Protein AF-A0A4S4KV52-F1 (afdb_monomer)

Foldseek 3Di:
DPDDDPVVVVVVVLVVQCVVPPQDPLVPFDQVLLVPDDLDADADADDPPLVVLLVLLLVQQVPFPPHQPPSVVLSCLSVVPLSVQCCQQPPPVPPPDQTDHDADDPVNLVVLLVSLLSCLVGGQLLSCLSSLLSLSNNLSDQVSLVSLLVCFPHPSNSLCSLLVNLLVLLPDPPDPVSNVSSLLSNLNSLSSNLSHLSNLCQCCAPVHVNVSLLSSLLSQLPDPDPSSVLSSLSNLLNNLSSQLVLLVVVSVVSGDDNPDHPQDLVSLLSSLVSLLVSLLPAAEDPSSVLSSLSSNLSSQRNPPCNVPRNVVSCVVSVSLVSLVCQCPASSHHRRGDPDPSSNSSSNSCSPGRD

Solvent-accessible surface area (backbone atoms only — not comparable to full-atom values): 19463 Å² total; per-residue (Å²): 132,87,73,82,59,63,69,58,51,51,50,50,53,50,47,53,45,40,76,76,51,58,80,57,79,60,78,79,54,90,50,70,60,61,72,69,53,79,59,73,59,56,68,61,72,82,80,71,64,62,70,58,40,48,56,51,41,49,52,50,55,74,69,35,83,75,73,53,84,64,49,69,60,50,53,47,44,42,65,71,46,52,49,52,46,45,54,54,23,57,42,91,86,53,84,82,56,78,78,39,74,72,77,87,49,72,70,56,53,53,55,51,47,52,48,48,53,55,48,62,74,69,49,59,55,59,64,43,27,50,64,41,46,51,50,18,53,46,26,64,34,56,69,51,22,48,52,52,43,76,33,55,92,48,100,70,21,58,68,58,57,56,48,56,50,45,53,56,57,70,75,40,92,62,64,66,78,55,36,42,60,26,49,36,31,46,34,37,24,59,22,14,36,55,68,17,64,67,26,37,49,47,41,60,31,82,91,47,43,32,69,64,51,47,56,49,38,49,58,29,40,70,38,90,52,64,68,35,22,45,31,25,27,37,30,48,26,32,54,20,25,52,53,32,50,54,45,50,54,53,62,70,60,75,70,70,72,94,74,81,67,78,79,50,57,68,57,52,52,54,52,45,51,41,40,48,54,32,45,65,70,49,35,83,50,69,69,42,46,49,30,32,56,49,21,48,48,31,53,54,53,73,37,92,45,29,87,81,52,43,53,66,46,37,60,75,66,38,46,33,58,51,46,55,43,28,59,34,67,60,25,28,38,77,68,11,56,77,54,67,68,56,48,52,33,43,52,49,42,30,72,74,74,79

pLDDT: mean 90.68, std 11.75, range [36.59, 98.81]

Mean predicted aligned error: 6.13 Å

Sequence (354 aa):
MKGTNAAEFESQVSFLLWETYPPHPHTLISTPALDSVTTDPILFTQVPALDVVLSKLTSFIDNASPPIPSSPLIKQTLSGMVIPYFKARFPATSNNKAPKGPSATPQLLTKWTEITRTLTNALPAAQLFPLVDLWRLALLDEVVGSWCASSSGGTSDLIRIILTKALSSLSSPSDPSTTRNYILTTLRMLSNVFVTALLARDLLSGVGKRNSVTALLVASLLHQDAAVRTAAASLAFNVSAFVQKGRLEQVRNKYGPFAGAEEDGEWEVEFLSAVLEALQNETQSEDIVHRLTVSLAFIVRFSPVYDTHLSALLEVLQVKETLKAKLAKGGCGADGIKSPSLRKLIEQVADKLC

InterPro domains:
  IPR011989 Armadillo-like helical [G3DSA:1.25.10.10] (38-348)
  IPR013535 PUL domain [PF08324] (39-329)
  IPR013535 PUL domain [PS51396] (35-352)
  IPR016024 Armadillo-type fold [SSF48371] (138-317)

Secondary structure (DSSP, 8-state):
-PPP-HHHHHHHHHHHHHHHSPPPGGGGS--HHHHTS--SPP---PPP-HHHHHHHHHHHHHT-SSPPTTHHHHHHHIIIIIHHHHHHHS-TT-SSPPP-SPPPPHHHHHHHHHHHHHHHHHS-HHHHHHHHHHHHHHTTSHHHHHHHHHTTTSTT-HHHHHHHHHHHHHSS-S-HHHHHHHHHHHHHHHHHHTTSHHHHHHHHSTTTTHHHHHHHHHHHHT-SSHHHHHHHHHHHHHHHHHHHHHHHHHHHT-SS-S-S----HHHHHHHHHHHHHHHHH--S-HHHHHHHHHHHHHHHTT-TTIIIIIHHHHHHTTHHHHHHHHTSTTTSSTTS---HHHHHHHHHHHHHT-

Organism: NCBI:txid98765

Radius of gyration: 22.97 Å; Cα contacts (8 Å, |Δi|>4): 449; chains: 1; bounding box: 54×41×84 Å

Nearest PDB structures (foldseek):
  5ufl-assembly1_A  TM=3.531E-01  e=3.191E-01  Homo sapiens
  8rbx-assembly1_p  TM=3.604E-01  e=4.493E-01  Homo sapiens
  7pks-assembly1_p  TM=3.099E-01  e=4.894E-01  Homo sapiens
  5hiu-assembly1_A  TM=2.107E-01  e=1.478E-01  Thermochaetoides thermophila
  4q66-assembly2_H  TM=1.370E-01  e=1.488E+00  Saccharomyces cerevisiae S288C

Structure (mmCIF, N/CA/C/O backbone):
data_AF-A0A4S4KV52-F1
#
_entry.id   AF-A0A4S4KV52-F1
#
loop_
_atom_site.group_PDB
_atom_site.id
_atom_site.type_symbol
_atom_site.label_atom_id
_atom_site.label_alt_id
_atom_site.label_comp_id
_atom_site.label_asym_id
_atom_site.label_entity_id
_atom_site.label_seq_id
_atom_site.pdbx_PDB_ins_code
_atom_site.Cartn_x
_atom_site.Cartn_y
_atom_site.Cartn_z
_atom_site.occupancy
_atom_site.B_iso_or_equiv
_atom_site.auth_seq_id
_atom_site.auth_comp_id
_atom_site.auth_asym_id
_atom_site.auth_atom_id
_atom_site.pdbx_PDB_model_num
ATOM 1 N N . MET A 1 1 ? 25.429 -17.333 54.981 1.00 45.38 1 MET A N 1
ATOM 2 C CA . MET A 1 1 ? 24.819 -16.276 54.147 1.00 45.38 1 MET A CA 1
ATOM 3 C C . MET A 1 1 ? 23.507 -16.827 53.616 1.00 45.38 1 MET A C 1
ATOM 5 O O . MET A 1 1 ? 23.542 -17.865 52.968 1.00 45.38 1 MET A O 1
ATOM 9 N N . LYS A 1 2 ? 22.359 -16.242 53.980 1.00 56.41 2 LYS A N 1
ATOM 10 C CA . LYS A 1 2 ? 21.073 -16.616 53.369 1.00 56.41 2 LYS A CA 1
ATOM 11 C C . LYS A 1 2 ? 21.088 -16.071 51.940 1.00 56.41 2 LYS A C 1
ATOM 13 O O . LYS A 1 2 ? 21.365 -14.890 51.763 1.00 56.41 2 LYS A O 1
ATOM 18 N N . GLY A 1 3 ? 20.905 -16.947 50.954 1.00 64.25 3 GLY A N 1
ATOM 19 C CA . GLY A 1 3 ? 20.880 -16.563 49.544 1.00 64.25 3 GLY A CA 1
ATOM 20 C C . GLY A 1 3 ? 19.744 -15.583 49.260 1.00 64.25 3 GLY A C 1
ATOM 21 O O . GLY A 1 3 ? 18.708 -15.632 49.924 1.00 64.25 3 GLY A O 1
ATOM 22 N N . THR A 1 4 ? 19.968 -14.687 48.301 1.00 71.19 4 THR A N 1
ATOM 23 C CA . THR A 1 4 ? 18.989 -13.712 47.809 1.00 71.19 4 THR A CA 1
ATOM 24 C C . THR A 1 4 ? 17.650 -14.390 47.521 1.00 71.19 4 THR A C 1
ATOM 26 O O . THR A 1 4 ? 17.603 -15.424 46.853 1.00 71.19 4 THR A O 1
ATOM 29 N N . ASN A 1 5 ? 16.560 -13.815 48.031 1.00 85.62 5 ASN A N 1
ATOM 30 C CA . ASN A 1 5 ? 15.211 -14.299 47.772 1.00 85.62 5 ASN A CA 1
ATOM 31 C C . ASN A 1 5 ? 14.839 -13.997 46.312 1.00 85.62 5 ASN A C 1
ATOM 33 O O . ASN A 1 5 ? 14.494 -12.867 45.972 1.00 85.62 5 ASN A O 1
ATOM 37 N N . ALA A 1 6 ? 14.941 -15.004 45.445 1.00 85.19 6 ALA A N 1
ATOM 38 C CA . ALA A 1 6 ? 14.679 -14.857 44.015 1.00 85.19 6 ALA A CA 1
ATOM 39 C C . ALA A 1 6 ? 13.271 -14.310 43.723 1.00 85.19 6 ALA A C 1
ATOM 41 O O . ALA A 1 6 ? 13.126 -13.475 42.837 1.00 85.19 6 ALA A O 1
ATOM 42 N N . ALA A 1 7 ? 12.263 -14.705 44.510 1.00 85.88 7 ALA A N 1
ATOM 43 C CA . ALA A 1 7 ? 10.890 -14.228 44.343 1.00 85.88 7 ALA A CA 1
ATOM 44 C C . ALA A 1 7 ? 10.739 -12.736 44.691 1.00 85.88 7 ALA A C 1
ATOM 46 O O . ALA A 1 7 ? 9.986 -12.013 44.045 1.00 85.88 7 ALA A O 1
ATOM 47 N N . GLU A 1 8 ? 11.479 -12.254 45.694 1.00 87.00 8 GLU A N 1
ATOM 48 C CA . GLU A 1 8 ? 11.493 -10.834 46.060 1.00 87.00 8 GLU A CA 1
ATOM 49 C C . GLU A 1 8 ? 12.167 -9.989 44.975 1.00 87.00 8 GLU A C 1
ATOM 51 O O . GLU A 1 8 ? 11.637 -8.949 44.587 1.00 87.00 8 GLU A O 1
ATOM 56 N N . PHE A 1 9 ? 13.290 -10.464 44.428 1.00 86.31 9 PHE A N 1
ATOM 57 C CA . PHE A 1 9 ? 13.961 -9.800 43.311 1.00 86.31 9 PHE A CA 1
ATOM 58 C C . PHE A 1 9 ? 13.081 -9.773 42.055 1.00 86.31 9 PHE A C 1
ATOM 60 O O . PHE A 1 9 ? 12.942 -8.726 41.431 1.00 86.31 9 PHE A O 1
ATOM 67 N N . GLU A 1 10 ? 12.426 -10.885 41.714 1.00 85.75 10 GLU A N 1
ATOM 68 C CA . GLU A 1 10 ? 11.487 -10.956 40.588 1.00 85.75 10 GLU A CA 1
ATOM 69 C C . GLU A 1 10 ? 10.309 -9.987 40.766 1.00 85.75 10 GLU A C 1
ATOM 71 O O . GLU A 1 10 ? 9.929 -9.294 39.820 1.00 85.75 10 GLU A O 1
ATOM 76 N N . SER A 1 11 ? 9.780 -9.865 41.987 1.00 86.25 11 SER A N 1
ATOM 77 C CA . SER A 1 11 ? 8.726 -8.899 42.305 1.00 86.25 11 SER A CA 1
ATOM 78 C C . SER A 1 11 ? 9.205 -7.450 42.186 1.00 86.25 11 SER A C 1
ATOM 80 O O . SER A 1 11 ? 8.474 -6.625 41.644 1.00 86.25 11 SER A O 1
ATOM 82 N N . GLN A 1 12 ? 10.407 -7.121 42.669 1.00 87.62 12 GLN A N 1
ATOM 83 C CA . GLN A 1 12 ? 10.968 -5.765 42.580 1.00 87.62 12 GLN A CA 1
ATOM 84 C C . GLN A 1 12 ? 11.291 -5.379 41.134 1.00 87.62 12 GLN A C 1
ATOM 86 O O . GLN A 1 12 ? 10.980 -4.269 40.712 1.00 87.62 12 GLN A O 1
ATOM 91 N N . VAL A 1 13 ? 11.854 -6.307 40.353 1.00 84.19 13 VAL A N 1
ATOM 92 C CA . VAL A 1 13 ? 12.102 -6.124 38.917 1.00 84.19 13 VAL A CA 1
ATOM 93 C C . VAL A 1 13 ? 10.781 -5.943 38.169 1.00 84.19 13 VAL A C 1
ATOM 95 O O . VAL A 1 13 ? 10.665 -5.029 37.358 1.00 84.19 13 VAL A O 1
ATOM 98 N N . SER A 1 14 ? 9.762 -6.749 38.476 1.00 78.50 14 SER A N 1
ATOM 99 C CA . SER A 1 14 ? 8.432 -6.618 37.868 1.00 78.50 14 SER A CA 1
ATOM 100 C C . SER A 1 14 ? 7.752 -5.297 38.226 1.00 78.50 14 SER A C 1
ATOM 102 O O . SER A 1 14 ? 7.142 -4.680 37.359 1.00 78.50 14 SER A O 1
ATOM 104 N N . PHE A 1 15 ? 7.877 -4.843 39.476 1.00 81.88 15 PHE A N 1
ATOM 105 C CA . PHE A 1 15 ? 7.337 -3.561 39.924 1.00 81.88 15 PHE A CA 1
ATOM 106 C C . PHE A 1 15 ? 8.047 -2.382 39.251 1.00 81.88 15 PHE A C 1
ATOM 108 O O . PHE A 1 15 ? 7.382 -1.514 38.698 1.00 81.88 15 PHE A O 1
ATOM 115 N N . LEU A 1 16 ? 9.384 -2.399 39.198 1.00 81.06 16 LEU A N 1
ATOM 116 C CA . LEU A 1 16 ? 10.169 -1.391 38.485 1.00 81.06 16 LEU A CA 1
ATOM 117 C C . LEU A 1 16 ? 9.791 -1.340 36.999 1.00 81.06 16 LEU A C 1
ATOM 119 O O . LEU A 1 16 ? 9.646 -0.260 36.432 1.00 81.06 16 LEU A O 1
ATOM 123 N N . LEU A 1 17 ? 9.606 -2.499 36.364 1.00 70.19 17 LEU A N 1
ATOM 124 C CA . LEU A 1 17 ? 9.182 -2.580 34.967 1.00 70.19 17 LEU A CA 1
ATOM 125 C C . LEU A 1 17 ? 7.756 -2.063 34.778 1.00 70.19 17 LEU A C 1
ATOM 127 O O . LEU A 1 17 ? 7.503 -1.410 33.776 1.00 70.19 17 LEU A O 1
ATOM 131 N N . TRP A 1 18 ? 6.859 -2.283 35.737 1.00 72.31 18 TRP A N 1
ATOM 132 C CA . TRP A 1 18 ? 5.505 -1.732 35.706 1.00 72.31 18 TRP A CA 1
ATOM 133 C C . TRP A 1 18 ? 5.485 -0.208 35.890 1.00 72.31 18 TRP A C 1
ATOM 135 O O . TRP A 1 18 ? 4.766 0.473 35.167 1.00 72.31 18 TRP A O 1
ATOM 145 N N . GLU A 1 19 ? 6.292 0.343 36.803 1.00 75.50 19 GLU A N 1
ATOM 146 C CA . GLU A 1 19 ? 6.412 1.798 36.987 1.00 75.50 19 GLU A CA 1
ATOM 147 C C . GLU A 1 19 ? 7.083 2.479 35.789 1.00 75.50 19 GLU A C 1
ATOM 149 O O . GLU A 1 19 ? 6.695 3.579 35.401 1.00 75.50 19 GLU A O 1
ATOM 154 N N . THR A 1 20 ? 8.081 1.825 35.189 1.00 68.88 20 THR A N 1
ATOM 155 C CA . THR A 1 20 ? 8.835 2.385 34.057 1.00 68.88 20 THR A CA 1
ATOM 156 C C . THR A 1 20 ? 8.097 2.194 32.725 1.00 68.88 20 THR A C 1
ATOM 158 O O . THR A 1 20 ? 8.205 3.037 31.837 1.00 68.88 20 THR A O 1
ATOM 161 N N . TYR A 1 21 ? 7.344 1.099 32.578 1.00 66.50 21 TYR A N 1
ATOM 162 C CA . TYR A 1 21 ? 6.619 0.704 31.366 1.00 66.50 21 TYR A CA 1
ATOM 163 C C . TYR A 1 21 ? 5.228 0.158 31.734 1.00 66.50 21 TYR A C 1
ATOM 165 O O . TYR A 1 21 ? 4.996 -1.057 31.680 1.00 66.50 21 TYR A O 1
ATOM 173 N N . PRO A 1 22 ? 4.285 1.030 32.129 1.00 66.94 22 PRO A N 1
ATOM 174 C CA . PRO A 1 22 ? 2.952 0.589 32.506 1.00 66.94 22 PRO A CA 1
ATOM 175 C C . PRO A 1 22 ? 2.259 -0.127 31.335 1.00 66.94 22 PRO A C 1
ATOM 177 O O . PRO A 1 22 ? 2.465 0.228 30.169 1.00 66.94 22 PRO A O 1
ATOM 180 N N . PRO A 1 23 ? 1.418 -1.141 31.613 1.00 68.81 23 PRO A N 1
ATOM 181 C CA . PRO A 1 23 ? 0.679 -1.839 30.573 1.00 68.81 23 PRO A CA 1
ATOM 182 C C . PRO A 1 23 ? -0.233 -0.856 29.833 1.00 68.81 23 PRO A C 1
ATOM 184 O O . PRO A 1 23 ? -1.033 -0.153 30.448 1.00 68.81 23 PRO A O 1
ATOM 187 N N . HIS A 1 24 ? -0.128 -0.823 28.503 1.00 75.56 24 HIS A N 1
ATOM 188 C CA . HIS A 1 24 ? -0.922 0.076 27.663 1.00 75.56 24 HIS A CA 1
ATOM 189 C C . HIS A 1 24 ? -2.434 -0.118 27.931 1.00 75.56 24 HIS A C 1
ATOM 191 O O . HIS A 1 24 ? -2.864 -1.274 27.987 1.00 75.56 24 HIS A O 1
ATOM 197 N N . PRO A 1 25 ? -3.276 0.939 28.005 1.00 77.06 25 PRO A N 1
ATOM 198 C CA . PRO A 1 25 ? -4.712 0.832 28.324 1.00 77.06 25 PRO A CA 1
ATOM 199 C C . PRO A 1 25 ? -5.469 -0.254 27.537 1.00 77.06 25 PRO A C 1
ATOM 201 O O . PRO A 1 25 ? -6.169 -1.092 28.104 1.00 77.06 25 PRO A O 1
ATOM 204 N N . HIS A 1 26 ? -5.233 -0.322 26.224 1.00 85.94 26 HIS A N 1
ATOM 205 C CA . HIS A 1 26 ? -5.762 -1.355 25.326 1.00 85.94 26 HIS A CA 1
ATOM 206 C C . HIS A 1 26 ? -5.422 -2.821 25.687 1.00 85.94 26 HIS A C 1
ATOM 208 O O . HIS A 1 26 ? -6.045 -3.727 25.138 1.00 85.94 26 HIS A O 1
ATOM 214 N N . THR A 1 27 ? -4.471 -3.103 26.588 1.00 83.88 27 THR A N 1
ATOM 215 C CA . THR A 1 27 ? -4.157 -4.481 27.032 1.00 83.88 27 THR A CA 1
ATOM 216 C C . THR A 1 27 ? -5.255 -5.081 27.909 1.00 83.88 27 THR A C 1
ATOM 218 O O . THR A 1 27 ? -5.400 -6.301 27.959 1.00 83.88 27 THR A O 1
ATOM 221 N N . LEU A 1 28 ? -6.067 -4.235 28.546 1.00 84.44 28 LEU A N 1
ATOM 222 C CA . LEU A 1 28 ? -7.197 -4.639 29.385 1.00 84.44 28 LEU A CA 1
ATOM 223 C C . LEU A 1 28 ? -8.492 -4.829 28.578 1.00 84.44 28 LEU A C 1
ATOM 225 O O . LEU A 1 28 ? -9.500 -5.294 29.111 1.00 84.44 28 LEU A O 1
ATOM 229 N N . ILE A 1 29 ? -8.479 -4.486 27.287 1.00 89.50 29 ILE A N 1
ATOM 230 C CA . ILE A 1 29 ? -9.665 -4.481 26.433 1.00 89.50 29 ILE A CA 1
ATOM 231 C C . ILE A 1 29 ? -9.692 -5.736 25.558 1.00 89.50 29 ILE A C 1
ATOM 233 O O . ILE A 1 29 ? -8.893 -5.918 24.640 1.00 89.50 29 ILE A O 1
ATOM 237 N N . SER A 1 30 ? -10.679 -6.599 25.800 1.00 91.38 30 SER A N 1
ATOM 238 C CA . SER A 1 30 ? -10.908 -7.784 24.968 1.00 91.38 30 SER A CA 1
ATOM 239 C C . SER A 1 30 ? -11.465 -7.393 23.594 1.00 91.38 30 SER A C 1
ATOM 241 O O . SER A 1 30 ? -12.582 -6.867 23.502 1.00 91.38 30 SER A O 1
ATOM 243 N N . THR A 1 31 ? -10.722 -7.695 22.525 1.00 93.94 31 THR A N 1
ATOM 244 C CA . THR A 1 31 ? -11.094 -7.380 21.134 1.00 93.94 31 THR A CA 1
ATOM 245 C C . THR A 1 31 ? -11.067 -8.615 20.211 1.00 93.94 31 THR A C 1
ATOM 247 O O . THR A 1 31 ? -10.408 -8.607 19.178 1.00 93.94 31 THR A O 1
ATOM 250 N N . PRO A 1 32 ? -11.845 -9.683 20.499 1.00 95.38 32 PRO A N 1
ATOM 251 C CA . PRO A 1 32 ? -11.753 -10.957 19.775 1.00 95.38 32 PRO A CA 1
ATOM 252 C C . PRO A 1 32 ? -12.103 -10.898 18.281 1.00 95.38 32 PRO A C 1
ATOM 254 O O . PRO A 1 32 ? -11.671 -11.765 17.529 1.00 95.38 32 PRO A O 1
ATOM 257 N N . ALA A 1 33 ? -12.914 -9.930 17.838 1.00 96.00 33 ALA A N 1
ATOM 258 C CA . ALA A 1 33 ? -13.212 -9.787 16.414 1.00 96.00 33 ALA A CA 1
ATOM 259 C C . ALA A 1 33 ? -11.993 -9.200 15.693 1.00 96.00 33 ALA A C 1
ATOM 261 O O . ALA A 1 33 ? -11.594 -9.726 14.660 1.00 96.00 33 ALA A O 1
ATOM 262 N N . LEU A 1 34 ? -11.353 -8.190 16.288 1.00 96.06 34 LEU A N 1
ATOM 263 C CA . LEU A 1 34 ? -10.109 -7.617 15.787 1.00 96.06 34 LEU A CA 1
ATOM 264 C C . LEU A 1 34 ? -8.926 -8.591 15.900 1.00 96.06 34 LEU A C 1
ATOM 266 O O . LEU A 1 34 ? -8.139 -8.688 14.969 1.00 96.06 34 LEU A O 1
ATOM 270 N N . ASP A 1 35 ? -8.823 -9.352 16.993 1.00 93.75 35 ASP A N 1
ATOM 271 C CA . ASP A 1 35 ? -7.775 -10.366 17.201 1.00 93.75 35 ASP A CA 1
ATOM 272 C C . ASP A 1 35 ? -7.830 -11.497 16.160 1.00 93.75 35 ASP A C 1
ATOM 274 O O . ASP A 1 35 ? -6.826 -12.164 15.918 1.00 93.75 35 ASP A O 1
ATOM 278 N N . SER A 1 36 ? -8.996 -11.720 15.541 1.00 94.31 36 SER A N 1
ATOM 279 C CA . SER A 1 36 ? -9.162 -12.694 14.455 1.00 94.31 36 SER A CA 1
ATOM 280 C C . SER A 1 36 ? -8.726 -12.169 13.083 1.00 94.31 36 SER A C 1
ATOM 282 O O . SER A 1 36 ? -8.620 -12.948 12.135 1.00 94.31 36 SER A O 1
ATOM 284 N N . VAL A 1 37 ? -8.476 -10.861 12.960 1.00 96.25 37 VAL A N 1
ATOM 285 C CA . VAL A 1 37 ? -8.027 -10.242 11.712 1.00 96.25 37 VAL A CA 1
ATOM 286 C C . VAL A 1 37 ? -6.533 -10.497 11.530 1.00 96.25 37 VAL A C 1
ATOM 288 O O . VAL A 1 37 ? -5.731 -10.249 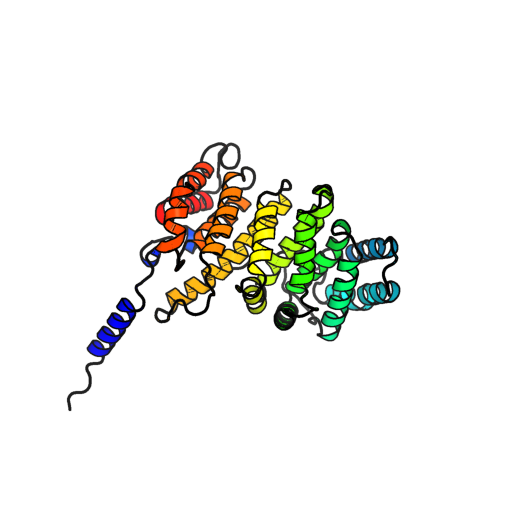12.428 1.00 96.25 37 VAL A O 1
ATOM 291 N N . THR A 1 38 ? -6.149 -10.982 10.348 1.00 95.44 38 THR A N 1
ATOM 292 C CA . THR A 1 38 ? -4.736 -11.195 10.013 1.00 95.44 38 THR A CA 1
ATOM 293 C C . THR A 1 38 ? -3.979 -9.869 9.888 1.00 95.44 38 THR A C 1
ATOM 295 O O . THR A 1 38 ? -4.527 -8.864 9.442 1.00 95.44 38 THR A O 1
ATOM 298 N N . THR A 1 39 ? -2.695 -9.882 10.245 1.00 96.19 39 THR A N 1
ATOM 299 C CA . THR A 1 39 ? -1.745 -8.796 9.962 1.00 96.19 39 THR A CA 1
ATOM 300 C C . THR A 1 39 ? -0.933 -9.046 8.685 1.00 96.19 39 THR A C 1
ATOM 302 O O . THR A 1 39 ? 0.023 -8.321 8.414 1.00 96.19 39 THR A O 1
ATOM 305 N N . ASP A 1 40 ? -1.247 -10.099 7.927 1.00 96.62 40 ASP A N 1
ATOM 306 C CA . ASP A 1 40 ? -0.575 -10.397 6.663 1.00 96.62 40 ASP A CA 1
ATOM 307 C C . ASP A 1 40 ? -0.961 -9.367 5.595 1.00 96.62 40 ASP A C 1
ATOM 309 O O . ASP A 1 40 ? -2.140 -9.025 5.468 1.00 96.62 40 ASP A O 1
ATOM 313 N N . PRO A 1 41 ? -0.004 -8.879 4.791 1.00 97.31 41 PRO A N 1
ATOM 314 C CA . PRO A 1 41 ? -0.285 -7.853 3.802 1.00 97.31 41 PRO A CA 1
ATOM 315 C C . PRO A 1 41 ? -1.183 -8.375 2.674 1.00 97.31 41 PRO A C 1
ATOM 317 O O . PRO A 1 41 ? -1.036 -9.493 2.179 1.00 97.31 41 PRO A O 1
ATOM 320 N N . ILE A 1 42 ? -2.073 -7.512 2.194 1.00 98.00 42 ILE A N 1
ATOM 321 C CA . ILE A 1 42 ? -2.840 -7.707 0.968 1.00 98.00 42 ILE A CA 1
ATOM 322 C C . ILE A 1 42 ? -1.913 -7.463 -0.225 1.00 98.00 42 ILE A C 1
ATOM 324 O O . ILE A 1 42 ? -1.425 -6.349 -0.431 1.00 98.00 42 ILE A O 1
ATOM 328 N N . LEU A 1 43 ? -1.696 -8.504 -1.028 1.00 97.38 43 LEU A N 1
ATOM 329 C CA . LEU A 1 43 ? -0.785 -8.484 -2.173 1.00 97.38 43 LEU A CA 1
ATOM 330 C C . LEU A 1 43 ? -1.539 -8.527 -3.503 1.00 97.38 43 LEU A C 1
ATOM 332 O O . LEU A 1 43 ? -2.568 -9.186 -3.651 1.00 97.38 43 LEU A O 1
ATOM 336 N N . PHE A 1 44 ? -0.970 -7.879 -4.514 1.00 96.56 44 PHE A N 1
ATOM 337 C CA . PHE A 1 44 ? -1.450 -7.901 -5.889 1.00 96.56 44 PHE A CA 1
ATOM 338 C C . PHE A 1 44 ? -0.543 -8.798 -6.727 1.00 96.56 44 PHE A C 1
ATOM 340 O O . PHE A 1 44 ? 0.480 -8.351 -7.249 1.00 96.56 44 PHE A O 1
ATOM 347 N N . THR A 1 45 ? -0.934 -10.063 -6.869 1.00 94.62 45 THR A N 1
ATOM 348 C CA . THR A 1 45 ? -0.110 -11.148 -7.433 1.00 94.62 45 THR A CA 1
ATOM 349 C C . THR A 1 45 ? -0.383 -11.470 -8.901 1.00 94.62 45 THR A C 1
ATOM 351 O O . THR A 1 45 ? 0.386 -12.205 -9.514 1.00 94.62 45 THR A O 1
ATOM 354 N N . GLN A 1 46 ? -1.453 -10.920 -9.486 1.00 92.62 46 GLN A N 1
ATOM 355 C CA . GLN A 1 46 ? -1.854 -11.222 -10.863 1.00 92.62 46 GLN A CA 1
ATOM 356 C C . GLN A 1 46 ? -0.712 -10.949 -11.850 1.00 92.62 46 GLN A C 1
ATOM 358 O O . GLN A 1 46 ? -0.179 -9.840 -11.882 1.00 92.62 46 GLN A O 1
ATOM 363 N N . VAL A 1 47 ? -0.368 -11.929 -12.684 1.00 93.06 47 VAL A N 1
ATOM 364 C CA . VAL A 1 47 ? 0.619 -11.760 -13.760 1.00 93.06 47 VAL A CA 1
ATOM 365 C C . VAL A 1 47 ? -0.102 -11.193 -14.991 1.00 93.06 47 VAL A C 1
ATOM 367 O O . VAL A 1 47 ? -1.092 -11.792 -15.426 1.00 93.06 47 VAL A O 1
ATOM 370 N N . PRO A 1 48 ? 0.319 -10.037 -15.541 1.00 93.00 48 PRO A N 1
ATOM 371 C CA . PRO A 1 48 ? -0.273 -9.494 -16.758 1.00 93.00 48 PRO A CA 1
ATOM 372 C C . PRO A 1 48 ? 0.220 -10.269 -17.988 1.00 93.00 48 PRO A C 1
ATOM 374 O O . PRO A 1 48 ? 1.212 -10.997 -17.933 1.00 93.00 48 PRO A O 1
ATOM 377 N N . ALA A 1 49 ? -0.433 -10.080 -19.135 1.00 94.25 49 ALA A N 1
ATOM 378 C CA . ALA A 1 49 ? 0.077 -10.589 -20.405 1.00 94.25 49 ALA A CA 1
ATOM 379 C C . ALA A 1 49 ? 1.380 -9.850 -20.771 1.00 94.25 49 ALA A C 1
ATOM 381 O O . ALA A 1 49 ? 1.345 -8.763 -21.346 1.00 94.25 49 ALA A O 1
ATOM 382 N N . LEU A 1 50 ? 2.529 -10.425 -20.401 1.00 95.44 50 LEU A N 1
ATOM 383 C CA . LEU A 1 50 ? 3.844 -9.769 -20.460 1.00 95.44 50 LEU A CA 1
ATOM 384 C C . LEU A 1 50 ? 4.205 -9.266 -21.865 1.00 95.44 50 LEU A C 1
ATOM 386 O O . LEU A 1 50 ? 4.767 -8.182 -22.001 1.00 95.44 50 LEU A O 1
ATOM 390 N N . ASP A 1 51 ? 3.831 -10.006 -22.910 1.00 96.06 51 ASP A N 1
ATOM 391 C CA . ASP A 1 51 ? 4.059 -9.589 -24.298 1.00 96.06 51 ASP A CA 1
ATOM 392 C C . ASP A 1 51 ? 3.194 -8.376 -24.690 1.00 96.06 51 ASP A C 1
ATOM 394 O O . ASP A 1 51 ? 3.659 -7.478 -25.390 1.00 96.06 51 ASP A O 1
ATOM 398 N N . VAL A 1 52 ? 1.966 -8.284 -24.165 1.00 96.62 52 VAL A N 1
ATOM 399 C CA . VAL A 1 52 ? 1.081 -7.120 -24.356 1.00 96.62 52 VAL A CA 1
ATOM 400 C C . VAL A 1 52 ? 1.613 -5.909 -23.591 1.00 96.62 52 VAL A C 1
ATOM 402 O O . VAL A 1 52 ? 1.611 -4.797 -24.119 1.00 96.62 52 VAL A O 1
ATOM 405 N N . VAL A 1 53 ? 2.109 -6.115 -22.367 1.00 96.75 53 VAL A N 1
ATOM 406 C CA . VAL A 1 53 ? 2.761 -5.069 -21.562 1.00 96.75 53 VAL A CA 1
ATOM 407 C C . VAL A 1 53 ? 3.968 -4.501 -22.305 1.00 96.75 53 VAL A C 1
ATOM 409 O O . VAL A 1 53 ? 4.069 -3.281 -22.450 1.00 96.75 53 VAL A O 1
ATOM 412 N N . LEU A 1 54 ? 4.839 -5.371 -22.831 1.00 97.88 54 LEU A N 1
ATOM 413 C CA . LEU A 1 54 ? 5.999 -4.969 -23.624 1.00 97.88 54 LEU A CA 1
ATOM 414 C C . LEU A 1 54 ? 5.574 -4.194 -24.873 1.00 97.88 54 LEU A C 1
ATOM 416 O O . LEU A 1 54 ? 6.039 -3.075 -25.072 1.00 97.88 54 LEU A O 1
ATOM 420 N N . SER A 1 55 ? 4.665 -4.751 -25.680 1.00 98.00 55 SER A N 1
ATOM 421 C CA . SER A 1 55 ? 4.189 -4.108 -26.910 1.00 98.00 55 SER A CA 1
ATOM 422 C C . SER A 1 55 ? 3.616 -2.718 -26.637 1.00 98.00 55 SER A C 1
ATOM 424 O O . SER A 1 55 ? 3.899 -1.776 -27.378 1.00 98.00 55 SER A O 1
ATOM 426 N N . LYS A 1 56 ? 2.840 -2.568 -25.559 1.00 97.31 56 LYS A N 1
ATOM 427 C CA . LYS A 1 56 ? 2.239 -1.290 -25.179 1.00 97.31 56 LYS A CA 1
ATOM 428 C C . LYS A 1 56 ? 3.290 -0.285 -24.714 1.00 97.31 56 LYS A C 1
ATOM 430 O O . LYS A 1 56 ? 3.279 0.850 -25.185 1.00 97.31 56 LYS A O 1
ATOM 435 N N . LEU A 1 57 ? 4.224 -0.694 -23.855 1.00 97.19 57 LEU A N 1
ATOM 436 C CA . LEU A 1 57 ? 5.309 0.177 -23.398 1.00 97.19 57 LEU A CA 1
ATOM 437 C C . LEU A 1 57 ? 6.205 0.621 -24.563 1.00 97.19 57 LEU A C 1
ATOM 439 O O . LEU A 1 57 ? 6.532 1.799 -24.668 1.00 97.19 57 LEU A O 1
ATOM 443 N N . THR A 1 58 ? 6.542 -0.294 -25.474 1.00 97.75 58 THR A N 1
ATOM 444 C CA . THR A 1 58 ? 7.279 0.020 -26.702 1.00 97.75 58 THR A CA 1
ATOM 445 C C . THR A 1 58 ? 6.536 1.036 -27.563 1.00 97.75 58 THR A C 1
ATOM 447 O O . THR A 1 58 ? 7.153 2.004 -27.995 1.00 97.75 58 THR A O 1
ATOM 450 N N . SER A 1 59 ? 5.217 0.896 -27.730 1.00 97.88 59 SER A N 1
ATOM 451 C CA . SER A 1 59 ? 4.431 1.877 -28.488 1.00 97.88 59 SER A CA 1
ATOM 452 C C . SER A 1 59 ? 4.478 3.279 -27.870 1.00 97.88 59 SER A C 1
ATOM 454 O O . SER A 1 59 ? 4.531 4.264 -28.598 1.00 97.88 59 SER A O 1
ATOM 456 N N . PHE A 1 60 ? 4.515 3.399 -26.540 1.00 97.19 60 PHE A N 1
ATOM 457 C CA . PHE A 1 60 ? 4.660 4.701 -25.884 1.00 97.19 60 PHE A CA 1
ATOM 458 C C . PHE A 1 60 ? 6.058 5.290 -26.063 1.00 97.19 60 PHE A C 1
ATOM 460 O O . PHE A 1 60 ? 6.184 6.488 -26.288 1.00 97.19 60 PHE A O 1
ATOM 467 N N . ILE A 1 61 ? 7.097 4.453 -26.018 1.00 97.44 61 ILE A N 1
ATOM 468 C CA . ILE A 1 61 ? 8.483 4.871 -26.268 1.00 97.44 61 ILE A CA 1
ATOM 469 C C . ILE A 1 61 ? 8.648 5.385 -27.703 1.00 97.44 61 ILE A C 1
ATOM 471 O O . ILE A 1 61 ? 9.304 6.403 -27.911 1.00 97.44 61 ILE A O 1
ATOM 475 N N . ASP A 1 62 ? 8.052 4.700 -28.679 1.00 97.06 62 ASP A N 1
ATOM 476 C CA . ASP A 1 62 ? 8.172 5.047 -30.099 1.00 97.06 62 ASP A CA 1
ATOM 477 C C . ASP A 1 62 ? 7.408 6.327 -30.460 1.00 97.06 62 ASP A C 1
ATOM 479 O O . ASP A 1 62 ? 7.853 7.087 -31.315 1.00 97.06 62 ASP A O 1
ATOM 483 N N . ASN A 1 63 ? 6.293 6.593 -29.773 1.00 95.88 63 ASN A N 1
ATOM 484 C CA . ASN A 1 63 ? 5.471 7.790 -29.973 1.00 95.88 63 ASN A CA 1
ATOM 485 C C . ASN A 1 63 ? 5.858 8.965 -29.055 1.00 95.88 63 ASN A C 1
ATOM 487 O O . ASN A 1 63 ? 5.147 9.971 -29.008 1.00 95.88 63 ASN A O 1
ATOM 491 N N . ALA A 1 64 ? 6.944 8.848 -28.289 1.00 94.75 64 ALA A N 1
ATOM 492 C CA . ALA A 1 64 ? 7.382 9.901 -27.385 1.00 94.75 64 ALA A CA 1
ATOM 493 C C . ALA A 1 64 ? 7.883 11.130 -28.157 1.00 94.75 64 ALA A C 1
ATOM 495 O O . ALA A 1 64 ? 8.662 11.017 -29.105 1.00 94.75 64 ALA A O 1
ATOM 496 N N . SER A 1 65 ? 7.470 12.315 -27.708 1.00 91.12 65 SER A N 1
ATOM 497 C CA . SER A 1 65 ? 7.921 13.594 -28.251 1.00 91.12 65 SER A CA 1
ATOM 498 C C . SER A 1 65 ? 8.340 14.524 -27.105 1.00 91.12 65 SER A C 1
ATOM 500 O O . SER A 1 65 ? 7.483 14.870 -26.288 1.00 91.12 65 SER A O 1
ATOM 502 N N . PRO A 1 66 ? 9.619 14.947 -27.027 1.00 92.19 66 PRO A N 1
ATOM 503 C CA . PRO A 1 66 ? 10.718 14.609 -27.941 1.00 92.19 66 PRO A CA 1
ATOM 504 C C . PRO A 1 66 ? 11.150 13.126 -27.852 1.00 92.19 66 PRO A C 1
ATOM 506 O O . PRO A 1 66 ? 10.830 12.456 -26.867 1.00 92.19 66 PRO A O 1
ATOM 509 N N . PRO A 1 67 ? 11.891 12.606 -28.854 1.00 94.00 67 PRO A N 1
ATOM 510 C CA . PRO A 1 67 ? 12.376 11.228 -28.843 1.00 94.00 67 PRO A CA 1
ATOM 511 C C . PRO A 1 67 ? 13.212 10.905 -27.602 1.00 94.00 67 PRO A C 1
ATOM 513 O O . PRO A 1 67 ? 14.084 11.678 -27.199 1.00 94.00 67 PRO A O 1
ATOM 516 N N . ILE A 1 68 ? 12.978 9.729 -27.017 1.00 95.94 68 ILE A N 1
ATOM 517 C CA . ILE A 1 68 ? 13.691 9.287 -25.814 1.00 95.94 68 ILE A CA 1
ATOM 518 C C . ILE A 1 68 ? 15.141 8.920 -26.169 1.00 95.94 68 ILE A C 1
ATOM 520 O O . ILE A 1 68 ? 15.356 8.104 -27.074 1.00 95.94 68 ILE A O 1
ATOM 524 N N . PRO A 1 69 ? 16.145 9.439 -25.437 1.00 91.25 69 PRO A N 1
ATOM 525 C CA . PRO A 1 69 ? 17.534 9.033 -25.610 1.00 91.25 69 PRO A CA 1
ATOM 526 C C . PRO A 1 69 ? 17.710 7.520 -25.456 1.00 91.25 69 PRO A C 1
ATOM 528 O O . PRO A 1 69 ? 17.138 6.901 -24.559 1.00 91.25 69 PRO A O 1
ATOM 531 N N . SER A 1 70 ? 18.525 6.918 -26.325 1.00 92.50 70 SER A N 1
ATOM 532 C CA . SER A 1 70 ? 18.843 5.483 -26.276 1.00 92.50 70 SER A CA 1
ATOM 533 C C . SER A 1 70 ? 17.616 4.557 -26.352 1.00 92.50 70 SER A C 1
ATOM 535 O O . SER A 1 70 ? 17.671 3.420 -25.875 1.00 92.50 70 SER A O 1
ATOM 537 N N . SER A 1 71 ? 16.518 4.995 -26.985 1.00 94.44 71 SER A N 1
ATOM 538 C CA . SER A 1 71 ? 15.294 4.193 -27.122 1.00 94.44 71 SER A CA 1
ATOM 539 C C . SER A 1 71 ? 15.511 2.782 -27.702 1.00 94.44 71 SER A C 1
ATOM 541 O O . SER A 1 71 ? 14.876 1.855 -27.188 1.00 94.44 71 SER A O 1
ATOM 543 N N . PRO A 1 72 ? 16.434 2.524 -28.662 1.00 96.06 72 PRO A N 1
ATOM 544 C CA . PRO A 1 72 ? 16.687 1.161 -29.132 1.00 96.06 72 PRO A CA 1
ATOM 545 C C . PRO A 1 72 ? 17.272 0.258 -28.037 1.00 96.06 72 PRO A C 1
ATOM 547 O O . PRO A 1 72 ? 16.819 -0.873 -27.870 1.00 96.06 72 PRO A O 1
ATOM 550 N N . LEU A 1 73 ? 18.217 0.773 -27.242 1.00 96.00 73 LEU A N 1
ATOM 551 C CA . LEU A 1 73 ? 18.845 0.037 -26.140 1.00 96.00 73 LEU A CA 1
ATOM 552 C C . LEU A 1 73 ? 17.850 -0.234 -25.003 1.00 96.00 73 LEU A C 1
ATOM 554 O O . LEU A 1 73 ? 17.847 -1.326 -24.428 1.00 96.00 73 LEU A O 1
ATOM 558 N N . ILE A 1 74 ? 16.974 0.732 -24.707 1.00 97.62 74 ILE A N 1
ATOM 559 C CA . ILE A 1 74 ? 15.889 0.562 -23.731 1.00 97.62 74 ILE A CA 1
ATOM 560 C C . ILE A 1 74 ? 14.983 -0.595 -24.166 1.00 97.62 74 ILE A C 1
ATOM 562 O O . ILE A 1 74 ? 14.766 -1.533 -23.398 1.00 97.62 74 ILE A O 1
ATOM 566 N N . LYS A 1 75 ? 14.503 -0.575 -25.417 1.00 97.62 75 LYS A N 1
ATOM 567 C CA . LYS A 1 75 ? 13.637 -1.631 -25.963 1.00 97.62 75 LYS A CA 1
ATOM 568 C C . LYS A 1 75 ? 14.334 -2.993 -26.009 1.00 97.62 75 LYS A C 1
ATOM 570 O O . LYS A 1 75 ? 13.716 -4.003 -25.666 1.00 97.62 75 LYS A O 1
ATOM 575 N N . GLN A 1 76 ? 15.618 -3.035 -26.368 1.00 96.94 76 GLN A N 1
ATOM 576 C CA . GLN A 1 76 ? 16.421 -4.261 -26.353 1.00 96.94 76 GLN A CA 1
ATOM 577 C C . GLN A 1 76 ? 16.563 -4.829 -24.937 1.00 96.94 76 GLN A C 1
ATOM 579 O O . GLN A 1 76 ? 16.415 -6.029 -24.738 1.00 96.94 76 GLN A O 1
ATOM 584 N N . THR A 1 77 ? 16.802 -3.984 -23.934 1.00 96.88 77 THR A N 1
ATOM 585 C CA . THR A 1 77 ? 16.926 -4.434 -22.539 1.00 96.88 77 THR A CA 1
ATOM 586 C C . THR A 1 77 ? 15.587 -4.932 -21.994 1.00 96.88 77 THR A C 1
ATOM 588 O O . THR A 1 77 ? 15.534 -5.974 -21.339 1.00 96.88 77 THR A O 1
ATOM 591 N N . LEU A 1 78 ? 14.486 -4.236 -22.302 1.00 97.69 78 LEU A N 1
ATOM 592 C CA . LEU A 1 78 ? 13.143 -4.661 -21.903 1.00 97.69 78 LEU A CA 1
ATOM 593 C C . LEU A 1 78 ? 12.792 -6.033 -22.501 1.00 97.69 78 LEU A C 1
ATOM 595 O O . LEU A 1 78 ? 12.412 -6.945 -21.769 1.00 97.69 78 LEU A O 1
ATOM 599 N N . SER A 1 79 ? 12.970 -6.201 -23.812 1.00 97.44 79 SER A N 1
ATOM 600 C CA . SER A 1 79 ? 12.631 -7.443 -24.524 1.00 97.44 79 SER A CA 1
ATOM 601 C C . SER A 1 79 ? 13.614 -8.595 -24.280 1.00 97.44 79 SER A C 1
ATOM 603 O O . SER A 1 79 ? 13.190 -9.743 -24.200 1.00 97.44 79 SER A O 1
ATOM 605 N N . GLY A 1 80 ? 14.910 -8.305 -24.143 1.00 96.62 80 GLY A N 1
ATOM 606 C CA . GLY A 1 80 ? 15.975 -9.307 -24.046 1.00 96.62 80 GLY A CA 1
ATOM 607 C C . GLY A 1 80 ? 16.398 -9.676 -22.624 1.00 96.62 80 GLY A C 1
ATOM 608 O O . GLY A 1 80 ? 17.014 -10.721 -22.439 1.00 96.62 80 GLY A O 1
ATOM 609 N N . MET A 1 81 ? 16.078 -8.855 -21.615 1.00 96.44 81 MET A N 1
ATOM 610 C CA . MET A 1 81 ? 16.453 -9.123 -20.219 1.00 96.44 81 MET A CA 1
ATOM 611 C C . MET A 1 81 ? 15.252 -9.097 -19.268 1.00 96.44 81 MET A C 1
ATOM 613 O O . MET A 1 81 ? 15.020 -10.070 -18.553 1.00 96.44 81 MET A O 1
ATOM 617 N N . VAL A 1 82 ? 14.468 -8.014 -19.269 1.00 97.31 82 VAL A N 1
ATOM 618 C CA . VAL A 1 82 ? 13.396 -7.806 -18.276 1.00 97.31 82 VAL A CA 1
ATOM 619 C C . VAL A 1 82 ? 12.236 -8.785 -18.481 1.00 97.31 82 VAL A C 1
ATOM 621 O O . VAL A 1 82 ? 11.857 -9.497 -17.555 1.00 97.31 82 VAL A O 1
ATOM 624 N N . ILE A 1 83 ? 11.683 -8.873 -19.692 1.00 97.00 83 ILE A N 1
ATOM 625 C CA . ILE A 1 83 ? 10.552 -9.769 -19.980 1.00 97.00 83 ILE A CA 1
ATOM 626 C C . ILE A 1 83 ? 10.924 -11.257 -19.837 1.00 97.00 83 ILE A C 1
ATOM 628 O O . ILE A 1 83 ? 10.145 -11.988 -19.220 1.00 97.00 83 ILE A O 1
ATOM 632 N N . PRO A 1 84 ? 12.092 -11.733 -20.318 1.00 95.88 84 PRO A N 1
ATOM 633 C CA . PRO A 1 84 ? 12.542 -13.098 -20.055 1.00 95.88 84 PRO A CA 1
ATOM 634 C C . PRO A 1 84 ? 12.672 -13.417 -18.562 1.00 95.88 84 PRO A C 1
ATOM 636 O O . PRO A 1 84 ? 12.237 -14.490 -18.145 1.00 95.88 84 PRO A O 1
ATOM 639 N N . TYR A 1 85 ? 13.183 -12.479 -17.750 1.00 95.88 85 TYR A N 1
ATOM 640 C CA . TYR A 1 85 ? 13.193 -12.621 -16.290 1.00 95.88 85 TYR A CA 1
ATOM 641 C C . TYR A 1 85 ? 11.778 -12.853 -15.747 1.00 95.88 85 TYR A C 1
ATOM 643 O O . TYR A 1 85 ? 11.561 -13.828 -15.034 1.00 95.88 85 TYR A O 1
ATOM 651 N N . PHE A 1 86 ? 10.795 -12.034 -16.133 1.00 95.31 86 PHE A N 1
ATOM 652 C CA . PHE A 1 86 ? 9.420 -12.211 -15.659 1.00 95.31 86 PHE A CA 1
ATOM 653 C C . PHE A 1 86 ? 8.789 -13.526 -16.109 1.00 95.31 86 PHE A C 1
ATOM 655 O O . PHE A 1 86 ? 8.133 -14.181 -15.304 1.00 95.31 86 PHE A O 1
ATOM 662 N N . LYS A 1 87 ? 9.010 -13.951 -17.359 1.00 93.81 87 LYS A N 1
ATOM 663 C CA . LYS A 1 87 ? 8.504 -15.239 -17.863 1.00 93.81 87 LYS A CA 1
ATOM 664 C C . LYS A 1 87 ? 9.086 -16.423 -17.084 1.00 93.81 87 LYS A C 1
ATOM 666 O O . LYS A 1 87 ? 8.367 -17.386 -16.827 1.00 93.81 87 LYS A O 1
ATOM 671 N N . ALA A 1 88 ? 10.358 -16.340 -16.690 1.00 93.38 88 ALA A N 1
ATOM 672 C CA . ALA A 1 88 ? 11.008 -17.352 -15.863 1.00 93.38 88 ALA A CA 1
ATOM 673 C C . ALA A 1 88 ? 10.547 -17.295 -14.397 1.00 93.38 88 ALA A C 1
ATOM 675 O O . ALA A 1 88 ? 10.301 -18.342 -13.796 1.00 93.38 88 ALA A O 1
ATOM 676 N N . ARG A 1 89 ? 10.416 -16.084 -13.833 1.00 93.12 89 ARG A N 1
ATOM 677 C CA . ARG A 1 89 ? 10.107 -15.865 -12.414 1.00 93.12 89 ARG A CA 1
ATOM 678 C C . ARG A 1 89 ? 8.627 -16.087 -12.072 1.00 93.12 89 ARG A C 1
ATOM 680 O O . ARG A 1 89 ? 8.291 -16.576 -10.991 1.00 93.12 89 ARG A O 1
ATOM 687 N N . PHE A 1 90 ? 7.747 -15.764 -13.019 1.00 91.12 90 PHE A N 1
ATOM 688 C CA . PHE A 1 90 ? 6.289 -15.770 -12.890 1.00 91.12 90 PHE A CA 1
ATOM 689 C C . PHE A 1 90 ? 5.633 -16.489 -14.088 1.00 91.12 90 PHE A C 1
ATOM 691 O O . PHE A 1 90 ? 5.046 -15.845 -14.961 1.00 91.12 90 PHE A O 1
ATOM 698 N N . PRO A 1 91 ? 5.728 -17.830 -14.172 1.00 82.69 91 PRO A N 1
ATOM 699 C CA . PRO A 1 91 ? 5.189 -18.576 -15.307 1.00 82.69 91 PRO A CA 1
ATOM 700 C C . PRO A 1 91 ? 3.658 -18.478 -15.378 1.00 82.69 91 PRO A C 1
ATOM 702 O O . PRO A 1 91 ? 2.984 -18.476 -14.350 1.00 82.69 91 PRO A O 1
ATOM 705 N N . ALA A 1 92 ? 3.095 -18.473 -16.591 1.00 69.12 92 ALA A N 1
ATOM 706 C CA . ALA A 1 92 ? 1.658 -18.281 -16.840 1.00 69.12 92 ALA A CA 1
ATOM 707 C C . ALA A 1 92 ? 0.742 -19.338 -16.184 1.00 69.12 92 ALA A C 1
ATOM 709 O O . ALA A 1 92 ? -0.433 -19.082 -15.950 1.00 69.12 92 ALA A O 1
ATOM 710 N N . THR A 1 93 ? 1.272 -20.516 -15.840 1.00 61.06 93 THR A N 1
ATOM 711 C CA . THR A 1 93 ? 0.551 -21.560 -15.089 1.00 61.06 93 THR A CA 1
ATOM 712 C C . THR A 1 93 ? 0.485 -21.281 -13.580 1.00 61.06 93 THR A C 1
ATOM 714 O O . THR A 1 93 ? -0.080 -22.070 -12.820 1.00 61.06 93 THR A O 1
ATOM 717 N N . SER A 1 94 ? 1.103 -20.195 -13.111 1.00 56.50 94 SER A N 1
ATOM 718 C CA . SER A 1 94 ? 1.135 -19.773 -11.713 1.00 56.50 94 SER A CA 1
ATOM 719 C C . SER A 1 94 ? -0.081 -18.909 -11.385 1.00 56.50 94 SER A C 1
ATOM 721 O O . SER A 1 94 ? 0.026 -17.701 -11.191 1.00 56.50 94 SER A O 1
ATOM 723 N N . ASN A 1 95 ? -1.258 -19.527 -11.292 1.00 52.19 95 ASN A N 1
ATOM 724 C CA . ASN A 1 95 ? -2.391 -18.883 -10.632 1.00 52.19 95 ASN A CA 1
ATOM 725 C C . ASN A 1 95 ? -2.071 -18.756 -9.132 1.00 52.19 95 ASN A C 1
ATOM 727 O O . ASN A 1 95 ? -2.257 -19.706 -8.372 1.00 52.19 95 ASN A O 1
ATOM 731 N N . ASN A 1 96 ? -1.569 -17.588 -8.719 1.00 53.03 96 ASN A N 1
ATOM 732 C CA . ASN A 1 96 ? -1.373 -17.183 -7.321 1.00 53.03 96 ASN A CA 1
ATOM 733 C C . ASN A 1 96 ? -0.351 -17.991 -6.495 1.00 53.03 96 ASN A C 1
ATOM 735 O O . ASN A 1 96 ? -0.483 -18.065 -5.275 1.00 53.03 96 ASN A O 1
ATOM 739 N N . LYS A 1 97 ? 0.683 -18.586 -7.108 1.00 58.41 97 LYS A N 1
ATOM 740 C CA . LYS A 1 97 ? 1.786 -19.217 -6.353 1.00 58.41 97 LYS A CA 1
ATOM 741 C C . LYS A 1 97 ? 3.018 -18.312 -6.295 1.00 58.41 97 LYS A C 1
ATOM 743 O O . LYS A 1 97 ? 3.246 -17.520 -7.207 1.00 58.41 97 LYS A O 1
ATOM 748 N N . ALA A 1 98 ? 3.787 -18.465 -5.212 1.00 67.69 98 ALA A N 1
ATOM 749 C CA . ALA A 1 98 ? 5.021 -17.735 -4.926 1.00 67.69 98 ALA A CA 1
ATOM 750 C C . ALA A 1 98 ? 5.987 -17.699 -6.132 1.00 67.69 98 ALA A C 1
ATOM 752 O O . ALA A 1 98 ? 5.962 -18.634 -6.943 1.00 67.69 98 ALA A O 1
ATOM 753 N N . PRO A 1 99 ? 6.846 -16.667 -6.243 1.00 79.44 99 PRO A N 1
ATOM 754 C CA . PRO A 1 99 ? 7.834 -16.560 -7.315 1.00 79.44 99 PRO A CA 1
ATOM 755 C C . PRO A 1 99 ? 8.672 -17.846 -7.464 1.00 79.44 99 PRO A C 1
ATOM 757 O O . PRO A 1 99 ? 9.168 -18.392 -6.476 1.00 79.44 99 PRO A O 1
ATOM 760 N N . LYS A 1 100 ? 8.843 -18.345 -8.694 1.00 79.69 100 LYS A N 1
ATOM 761 C CA . LYS A 1 100 ? 9.582 -19.591 -9.005 1.00 79.69 100 LYS A CA 1
ATOM 762 C C . LYS A 1 100 ? 10.772 -19.309 -9.910 1.00 79.69 100 LYS A C 1
ATOM 764 O O . LYS A 1 100 ? 10.811 -18.274 -10.533 1.00 79.69 100 LYS A O 1
ATOM 769 N N . GLY A 1 101 ? 11.754 -20.198 -10.020 1.00 85.62 101 GLY A N 1
ATOM 770 C CA . GLY A 1 101 ? 12.906 -19.943 -10.899 1.00 85.62 101 GLY A CA 1
ATOM 771 C C . GLY A 1 101 ? 13.845 -18.840 -10.377 1.00 85.62 101 GLY A C 1
ATOM 772 O O . GLY A 1 101 ? 13.718 -18.432 -9.219 1.00 85.62 101 GLY A O 1
ATOM 773 N N . PRO A 1 102 ? 14.818 -18.392 -11.189 1.00 90.19 102 PRO A N 1
ATOM 774 C CA . PRO A 1 102 ? 15.878 -17.501 -10.731 1.00 90.19 102 PRO A CA 1
ATOM 775 C C . PRO A 1 102 ? 15.338 -16.111 -10.383 1.00 90.19 102 PRO A C 1
ATOM 777 O O . PRO A 1 102 ? 14.537 -15.534 -11.118 1.00 90.19 102 PRO A O 1
ATOM 780 N N . SER A 1 103 ? 15.800 -15.578 -9.254 1.00 93.88 103 SER A N 1
ATOM 781 C CA . SER A 1 103 ? 15.530 -14.197 -8.861 1.00 93.88 103 SER A CA 1
ATOM 782 C C . SER A 1 103 ? 16.314 -13.200 -9.730 1.00 93.88 103 SER A C 1
ATOM 784 O O . SER A 1 103 ? 17.202 -13.581 -10.498 1.00 93.88 103 SER A O 1
ATOM 786 N N . ALA A 1 104 ? 15.967 -11.916 -9.632 1.00 95.06 104 ALA A N 1
ATOM 787 C CA . ALA A 1 104 ? 16.627 -10.851 -10.374 1.00 95.06 104 ALA A CA 1
ATOM 788 C C . ALA A 1 104 ? 18.083 -10.681 -9.919 1.00 95.06 104 ALA A C 1
ATOM 790 O O . ALA A 1 104 ? 18.398 -10.744 -8.731 1.00 95.06 104 ALA A O 1
ATOM 791 N N . THR A 1 105 ? 18.980 -10.412 -10.867 1.00 96.25 105 THR A N 1
ATOM 792 C CA . THR A 1 105 ? 20.376 -10.091 -10.554 1.00 96.25 105 THR A CA 1
ATOM 793 C C . THR A 1 105 ? 20.541 -8.594 -10.274 1.00 96.25 105 THR A C 1
ATOM 795 O O . THR A 1 105 ? 19.819 -7.783 -10.864 1.00 96.25 105 THR A O 1
ATOM 798 N N . PRO A 1 106 ? 21.525 -8.177 -9.454 1.00 95.25 106 PRO A N 1
ATOM 799 C CA . PRO A 1 106 ? 21.808 -6.756 -9.240 1.00 95.25 106 PRO A CA 1
ATOM 800 C C . PRO A 1 106 ? 22.057 -5.990 -10.546 1.00 95.25 106 PRO A C 1
ATOM 802 O O . PRO A 1 106 ? 21.607 -4.861 -10.698 1.00 95.25 106 PRO A O 1
ATOM 805 N N . GLN A 1 107 ? 22.712 -6.612 -11.533 1.00 95.75 107 GLN A N 1
ATOM 806 C CA . GLN A 1 107 ? 22.970 -6.000 -12.839 1.00 95.75 107 GLN A CA 1
ATOM 807 C C . GLN A 1 107 ? 21.674 -5.736 -13.619 1.00 95.75 107 GLN A C 1
ATOM 809 O O . GLN A 1 107 ? 21.558 -4.695 -14.268 1.00 95.75 107 GLN A O 1
ATOM 814 N N . LEU A 1 108 ? 20.703 -6.658 -13.562 1.00 96.69 108 LEU A N 1
ATOM 815 C CA . LEU A 1 108 ? 19.378 -6.457 -14.150 1.00 96.69 108 LEU A CA 1
ATOM 816 C C . LEU A 1 108 ? 18.650 -5.304 -13.454 1.00 96.69 108 LEU A C 1
ATOM 818 O O . LEU A 1 108 ? 18.140 -4.415 -14.134 1.00 96.69 108 LEU A O 1
ATOM 822 N N . LEU A 1 109 ? 18.637 -5.299 -12.118 1.00 97.00 109 LEU A N 1
ATOM 823 C CA . LEU A 1 109 ? 17.941 -4.285 -11.322 1.00 97.00 109 LEU A CA 1
ATOM 824 C C . LEU A 1 109 ? 18.521 -2.884 -11.535 1.00 97.00 109 LEU A C 1
ATOM 826 O O . LEU A 1 109 ? 17.759 -1.941 -11.748 1.00 97.00 109 LEU A O 1
ATOM 830 N N . THR A 1 110 ? 19.848 -2.746 -11.587 1.00 96.12 110 THR A N 1
ATOM 831 C CA . THR A 1 110 ? 20.514 -1.468 -11.878 1.00 96.12 110 THR A CA 1
ATOM 832 C C . THR A 1 110 ? 20.123 -0.935 -13.256 1.00 96.12 110 THR A C 1
ATOM 834 O O . THR A 1 110 ? 19.651 0.198 -13.360 1.00 96.12 110 THR A O 1
ATOM 837 N N . LYS A 1 111 ? 20.242 -1.758 -14.310 1.00 96.06 111 LYS A N 1
ATOM 838 C CA . LYS A 1 111 ? 19.870 -1.357 -15.680 1.00 96.06 111 LYS A CA 1
ATOM 839 C C . LYS A 1 111 ? 18.390 -1.005 -15.788 1.00 96.06 111 LYS A C 1
ATOM 841 O O . LYS A 1 111 ? 18.022 -0.018 -16.420 1.00 96.06 111 LYS A O 1
ATOM 846 N N . TRP A 1 112 ? 17.524 -1.807 -15.178 1.00 97.25 112 TRP A N 1
ATOM 847 C CA . TRP A 1 112 ? 16.087 -1.587 -15.263 1.00 97.25 112 TRP A CA 1
ATOM 848 C C . TRP A 1 112 ? 15.640 -0.354 -14.463 1.00 97.25 112 TRP A C 1
ATOM 850 O O . TRP A 1 112 ? 14.763 0.386 -14.913 1.00 97.25 112 TRP A O 1
ATOM 860 N N . THR A 1 113 ? 16.287 -0.054 -13.337 1.00 97.06 113 THR A N 1
ATOM 861 C CA . THR A 1 113 ? 16.049 1.182 -12.573 1.00 97.06 113 THR A CA 1
ATOM 862 C C . THR A 1 113 ? 16.495 2.417 -13.354 1.00 97.06 113 THR A C 1
ATOM 864 O O . THR A 1 113 ? 15.781 3.418 -13.381 1.00 97.06 113 THR A O 1
ATOM 867 N N . GLU A 1 114 ? 17.626 2.344 -14.059 1.00 96.12 114 GLU A N 1
ATOM 868 C CA . GLU A 1 114 ? 18.077 3.417 -14.950 1.00 96.12 114 GLU A CA 1
ATOM 869 C C . GLU A 1 114 ? 17.081 3.672 -16.088 1.00 96.12 114 GLU A C 1
ATOM 871 O O . GLU A 1 114 ? 16.664 4.812 -16.294 1.00 96.12 114 GLU A O 1
ATOM 876 N N . ILE A 1 115 ? 16.616 2.610 -16.753 1.00 97.19 115 ILE A N 1
ATOM 877 C CA . ILE A 1 115 ? 15.530 2.691 -17.740 1.00 97.19 115 ILE A CA 1
ATOM 878 C C . ILE A 1 115 ? 14.292 3.337 -17.119 1.00 97.19 115 ILE A C 1
ATOM 880 O O . ILE A 1 115 ? 13.680 4.214 -17.725 1.00 97.19 115 ILE A O 1
ATOM 884 N N . THR A 1 116 ? 13.933 2.935 -15.900 1.00 97.44 116 THR A N 1
ATOM 885 C CA . THR A 1 116 ? 12.746 3.447 -15.214 1.00 97.44 116 THR A CA 1
ATOM 886 C C . THR A 1 116 ? 12.844 4.940 -14.953 1.00 97.44 116 THR A C 1
ATOM 888 O O . THR A 1 116 ? 11.879 5.664 -15.202 1.00 97.44 116 THR A O 1
ATOM 891 N N . ARG A 1 117 ? 14.014 5.426 -14.534 1.00 96.62 117 ARG A N 1
ATOM 892 C CA . ARG A 1 117 ? 14.281 6.858 -14.376 1.00 96.62 117 ARG A CA 1
ATOM 893 C C . ARG A 1 117 ? 14.130 7.599 -15.705 1.00 96.62 117 ARG A C 1
ATOM 895 O O . ARG A 1 117 ? 13.409 8.591 -15.769 1.00 96.62 117 ARG A O 1
ATOM 902 N N . THR A 1 118 ? 14.763 7.096 -16.764 1.00 96.81 118 THR A N 1
ATOM 903 C CA . THR A 1 118 ? 14.719 7.714 -18.098 1.00 96.81 118 THR A CA 1
ATOM 904 C C . THR A 1 118 ? 13.290 7.808 -18.626 1.00 96.81 118 THR A C 1
ATOM 906 O O . THR A 1 118 ? 12.856 8.881 -19.042 1.00 96.81 118 THR A O 1
ATOM 909 N N . LEU A 1 119 ? 12.525 6.717 -18.549 1.00 97.19 119 LEU A N 1
ATOM 910 C CA . LEU A 1 119 ? 11.136 6.690 -19.006 1.00 97.19 119 LEU A CA 1
ATOM 911 C C . LEU A 1 119 ? 10.231 7.580 -18.149 1.00 97.19 119 LEU A C 1
ATOM 913 O O . LEU A 1 119 ? 9.399 8.294 -18.700 1.00 97.19 119 LEU A O 1
ATOM 917 N N . THR A 1 120 ? 10.411 7.596 -16.826 1.00 95.94 120 THR A N 1
ATOM 918 C CA . THR A 1 120 ? 9.609 8.440 -15.920 1.00 95.94 120 THR A CA 1
ATOM 919 C C . THR A 1 120 ? 9.800 9.934 -16.195 1.00 95.94 120 THR A C 1
ATOM 921 O O . THR A 1 120 ? 8.844 10.710 -16.088 1.00 95.94 120 THR A O 1
ATOM 924 N N . ASN A 1 121 ? 11.009 10.335 -16.597 1.00 94.69 121 ASN A N 1
ATOM 925 C CA . ASN A 1 121 ? 11.312 11.711 -16.986 1.00 94.69 121 ASN A CA 1
ATOM 926 C C . ASN A 1 121 ? 10.767 12.066 -18.376 1.00 94.69 121 ASN A C 1
ATOM 928 O O . ASN A 1 121 ? 10.369 13.206 -18.591 1.00 94.69 121 ASN A O 1
ATOM 932 N N . ALA A 1 122 ? 10.735 11.108 -19.305 1.00 95.25 122 ALA A N 1
ATOM 933 C CA . ALA A 1 122 ? 10.363 11.364 -20.695 1.00 95.25 122 ALA A CA 1
ATOM 934 C C . ALA A 1 122 ? 8.861 11.206 -20.993 1.00 95.25 122 ALA A C 1
ATOM 936 O O . ALA A 1 122 ? 8.342 11.881 -21.877 1.00 95.25 122 ALA A O 1
ATOM 937 N N . LEU A 1 123 ? 8.155 10.317 -20.286 1.00 95.00 123 LEU A N 1
ATOM 938 C CA . LEU A 1 123 ? 6.762 9.973 -20.585 1.00 95.00 123 LEU A CA 1
ATOM 939 C C . LEU A 1 123 ? 5.769 10.606 -19.589 1.00 95.00 123 LEU A C 1
ATOM 941 O O . LEU A 1 123 ? 6.077 10.777 -18.400 1.00 95.00 123 LEU A O 1
ATOM 945 N N . PRO A 1 124 ? 4.536 10.926 -20.026 1.00 93.56 124 PRO A N 1
ATOM 946 C CA . PRO A 1 124 ? 3.449 11.299 -19.126 1.00 93.56 124 PRO A CA 1
ATOM 947 C C . PRO A 1 124 ? 2.994 10.106 -18.270 1.00 93.56 124 PRO A C 1
ATOM 949 O O . PRO A 1 124 ? 3.104 8.947 -18.673 1.00 93.56 124 PRO A O 1
ATOM 952 N N . ALA A 1 125 ? 2.417 10.384 -17.095 1.00 93.69 125 ALA A N 1
ATOM 953 C CA . ALA A 1 125 ? 1.964 9.353 -16.151 1.00 93.69 125 ALA A CA 1
ATOM 954 C C . ALA A 1 125 ? 1.003 8.333 -16.791 1.00 93.69 125 ALA A C 1
ATOM 956 O O . ALA A 1 125 ? 1.160 7.128 -16.597 1.00 93.69 125 ALA A O 1
ATOM 957 N N . ALA A 1 126 ? 0.088 8.798 -17.649 1.00 92.38 126 ALA A N 1
ATOM 958 C CA . ALA A 1 126 ? -0.864 7.966 -18.392 1.00 92.38 126 ALA A CA 1
ATOM 959 C C . ALA A 1 126 ? -0.213 6.819 -19.198 1.00 92.38 126 ALA A C 1
ATOM 961 O O . ALA A 1 126 ? -0.848 5.796 -19.454 1.00 92.38 126 ALA A O 1
ATOM 962 N N . GLN A 1 127 ? 1.058 6.969 -19.581 1.00 95.38 127 GLN A N 1
ATOM 963 C CA . GLN A 1 127 ? 1.806 6.007 -20.394 1.00 95.38 127 GLN A CA 1
ATOM 964 C C . GLN A 1 127 ? 2.769 5.135 -19.572 1.00 95.38 127 GLN A C 1
ATOM 966 O O . GLN A 1 127 ? 3.307 4.155 -20.082 1.00 95.38 127 GLN A O 1
ATOM 971 N N . LEU A 1 128 ? 2.973 5.443 -18.290 1.00 96.56 128 LEU A N 1
ATOM 972 C CA . LEU A 1 128 ? 3.950 4.752 -17.445 1.00 96.56 128 LEU A CA 1
ATOM 973 C C . LEU A 1 128 ? 3.380 3.538 -16.704 1.00 96.56 128 LEU A C 1
ATOM 975 O O . LEU A 1 128 ? 4.144 2.731 -16.180 1.00 96.56 128 LEU A O 1
ATOM 979 N N . PHE A 1 129 ? 2.057 3.356 -16.674 1.00 95.88 129 PHE A N 1
ATOM 980 C CA . PHE A 1 129 ? 1.449 2.253 -15.924 1.00 95.88 129 PHE A CA 1
ATOM 981 C C . PHE A 1 129 ? 1.964 0.846 -16.316 1.00 95.88 129 PHE A C 1
ATOM 983 O O . PHE A 1 129 ? 2.111 0.041 -15.401 1.00 95.88 129 PHE A O 1
ATOM 990 N N . PRO A 1 130 ? 2.313 0.511 -17.586 1.00 97.81 130 PRO A N 1
ATOM 991 C CA . PRO A 1 130 ? 2.839 -0.820 -17.904 1.00 97.81 130 PRO A CA 1
ATOM 992 C C . PRO A 1 130 ? 4.212 -1.063 -17.263 1.00 97.81 130 PRO A C 1
ATOM 994 O O . PRO A 1 130 ? 4.514 -2.176 -16.846 1.00 97.81 130 PRO A O 1
ATOM 997 N N . LEU A 1 131 ? 5.034 -0.014 -17.150 1.00 98.12 131 LEU A N 1
ATOM 998 C CA . LEU A 1 131 ? 6.339 -0.072 -16.494 1.00 98.12 131 LEU A CA 1
ATOM 999 C C . LEU A 1 131 ? 6.191 -0.285 -14.982 1.00 98.12 131 LEU A C 1
ATOM 1001 O O . LEU A 1 131 ? 6.898 -1.108 -14.404 1.00 98.12 131 LEU A O 1
ATOM 1005 N N . VAL A 1 132 ? 5.245 0.418 -14.353 1.00 98.31 132 VAL A N 1
ATOM 1006 C CA . VAL A 1 132 ? 4.931 0.240 -12.926 1.00 98.31 132 VAL A CA 1
ATOM 1007 C C . VAL A 1 132 ? 4.324 -1.138 -12.662 1.00 98.31 132 VAL A C 1
ATOM 1009 O O . VAL A 1 132 ? 4.603 -1.732 -11.628 1.00 98.31 132 VAL A O 1
ATOM 1012 N N . ASP A 1 133 ? 3.550 -1.695 -13.597 1.00 97.88 133 ASP A N 1
ATOM 1013 C CA . ASP A 1 133 ? 2.942 -3.025 -13.445 1.00 97.88 133 ASP A CA 1
ATOM 1014 C C . ASP A 1 133 ? 3.995 -4.145 -13.409 1.00 97.88 133 ASP A C 1
ATOM 1016 O O . ASP A 1 133 ? 3.857 -5.114 -12.660 1.00 97.88 133 ASP A O 1
ATOM 1020 N N . LEU A 1 134 ? 5.096 -3.980 -14.152 1.00 98.31 134 LEU A N 1
ATOM 1021 C CA . LEU A 1 134 ? 6.260 -4.860 -14.047 1.00 98.31 134 LEU A CA 1
ATOM 1022 C C . LEU A 1 134 ? 6.920 -4.739 -12.663 1.00 98.31 134 LEU A C 1
ATOM 1024 O O . LEU A 1 134 ? 7.198 -5.756 -12.032 1.00 98.31 134 LEU A O 1
ATOM 1028 N N . TRP A 1 135 ? 7.125 -3.524 -12.142 1.00 98.50 135 TRP A N 1
ATOM 1029 C CA . TRP A 1 135 ? 7.686 -3.333 -10.795 1.00 98.50 135 TRP A CA 1
ATOM 1030 C C . TRP A 1 135 ? 6.772 -3.845 -9.683 1.00 98.50 135 TRP A C 1
ATOM 1032 O O . TRP A 1 135 ? 7.263 -4.470 -8.744 1.00 98.50 135 TRP A O 1
ATOM 1042 N N . ARG A 1 136 ? 5.449 -3.682 -9.819 1.00 97.75 136 ARG A N 1
ATOM 1043 C CA . ARG A 1 136 ? 4.464 -4.314 -8.930 1.00 97.75 136 ARG A CA 1
ATOM 1044 C C . ARG A 1 136 ? 4.730 -5.808 -8.835 1.00 97.75 136 ARG A C 1
ATOM 1046 O O . ARG A 1 136 ? 4.753 -6.347 -7.732 1.00 97.75 136 ARG A O 1
ATOM 1053 N N . LEU A 1 137 ? 4.910 -6.472 -9.974 1.00 96.50 137 LEU A N 1
ATOM 1054 C CA . LEU A 1 137 ? 5.153 -7.906 -10.002 1.00 96.50 137 LEU A CA 1
ATOM 1055 C C . LEU A 1 137 ? 6.533 -8.259 -9.424 1.00 96.50 137 LEU A C 1
ATOM 1057 O O . LEU A 1 137 ? 6.632 -9.195 -8.639 1.00 96.50 137 LEU A O 1
ATOM 1061 N N . ALA A 1 138 ? 7.579 -7.492 -9.746 1.00 97.44 138 ALA A N 1
ATOM 1062 C CA . ALA A 1 138 ? 8.937 -7.737 -9.255 1.00 97.44 138 ALA A CA 1
ATOM 1063 C C . ALA A 1 138 ? 9.059 -7.628 -7.730 1.00 97.44 138 ALA A C 1
ATOM 1065 O O . ALA A 1 138 ? 9.782 -8.414 -7.132 1.00 97.44 138 ALA A O 1
ATOM 1066 N N . LEU A 1 139 ? 8.330 -6.708 -7.092 1.00 97.62 139 LEU A N 1
ATOM 1067 C CA . LEU A 1 139 ? 8.353 -6.534 -5.633 1.00 97.62 139 LEU A CA 1
ATOM 1068 C C . LEU A 1 139 ? 7.737 -7.707 -4.852 1.00 97.62 139 LEU A C 1
ATOM 1070 O O . LEU A 1 139 ? 7.876 -7.761 -3.636 1.00 97.62 139 LEU A O 1
ATOM 1074 N N . LEU A 1 140 ? 7.106 -8.673 -5.527 1.00 96.38 140 LEU A N 1
ATOM 1075 C CA . LEU A 1 140 ? 6.738 -9.951 -4.907 1.00 96.38 140 LEU A CA 1
ATOM 1076 C C . LEU A 1 140 ? 7.953 -10.858 -4.649 1.00 96.38 140 LEU A C 1
ATOM 1078 O O . LEU A 1 140 ? 7.820 -11.879 -3.979 1.00 96.38 140 LEU A O 1
ATOM 1082 N N . ASP A 1 141 ? 9.115 -10.529 -5.215 1.00 95.31 141 ASP A N 1
ATOM 1083 C CA . ASP A 1 141 ? 10.378 -11.230 -5.020 1.00 95.31 141 ASP A CA 1
ATOM 1084 C C . ASP A 1 141 ? 11.200 -10.547 -3.915 1.00 95.31 141 ASP A C 1
ATOM 1086 O O . ASP A 1 141 ? 11.649 -9.411 -4.065 1.00 95.31 141 ASP A O 1
ATOM 1090 N N . GLU A 1 142 ? 11.430 -11.247 -2.804 1.00 94.81 142 GLU A N 1
ATOM 1091 C CA . GLU A 1 142 ? 12.052 -10.678 -1.601 1.00 94.81 142 GLU A CA 1
ATOM 1092 C C . GLU A 1 142 ? 13.478 -10.143 -1.837 1.00 94.81 142 GLU A C 1
ATOM 1094 O O . 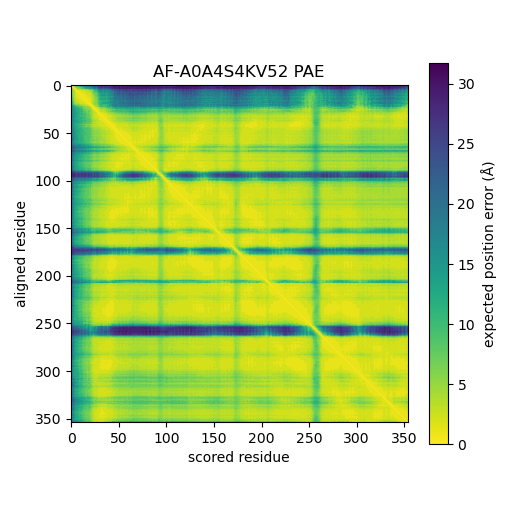GLU A 1 142 ? 13.901 -9.167 -1.210 1.00 94.81 142 GLU A O 1
ATOM 1099 N N . VAL A 1 143 ? 14.209 -10.721 -2.798 1.00 95.81 143 VAL A N 1
ATOM 1100 C CA . VAL A 1 143 ? 15.536 -10.234 -3.217 1.00 95.81 143 VAL A CA 1
ATOM 1101 C C . VAL A 1 143 ? 15.430 -8.862 -3.886 1.00 95.81 143 VAL A C 1
ATOM 1103 O O . VAL A 1 143 ? 16.268 -7.993 -3.643 1.00 95.81 143 VAL A O 1
ATOM 1106 N N . VAL A 1 144 ? 14.388 -8.643 -4.695 1.00 97.31 144 VAL A N 1
ATOM 1107 C CA . VAL A 1 144 ? 14.128 -7.346 -5.336 1.00 97.31 144 VAL A CA 1
ATOM 1108 C C . VAL A 1 144 ? 13.773 -6.313 -4.274 1.00 97.31 144 VAL A C 1
ATOM 1110 O O . VAL A 1 144 ? 14.355 -5.230 -4.266 1.00 97.31 144 VAL A O 1
ATOM 1113 N N . GLY A 1 145 ? 12.883 -6.660 -3.339 1.00 97.06 145 GLY A N 1
ATOM 1114 C CA . GLY A 1 145 ? 12.527 -5.774 -2.230 1.00 97.06 145 GLY A CA 1
ATOM 1115 C C . GLY A 1 145 ? 13.738 -5.395 -1.370 1.00 97.06 145 GLY A C 1
ATOM 1116 O O . GLY A 1 145 ? 13.922 -4.224 -1.038 1.00 97.06 145 GLY A O 1
ATOM 1117 N N . SER A 1 146 ? 14.618 -6.358 -1.084 1.00 96.88 146 SER A N 1
ATOM 1118 C CA . SER A 1 146 ? 15.851 -6.131 -0.320 1.00 96.88 146 SER A CA 1
ATOM 1119 C C . SER A 1 146 ? 16.823 -5.211 -1.062 1.00 96.88 146 SER A C 1
ATOM 1121 O O . SER A 1 146 ? 17.366 -4.282 -0.468 1.00 96.88 146 SER A O 1
ATOM 1123 N N . TRP A 1 147 ? 16.990 -5.406 -2.373 1.00 96.94 147 TRP A N 1
ATOM 1124 C CA . TRP A 1 147 ? 17.808 -4.529 -3.215 1.00 96.94 147 TRP A CA 1
ATOM 1125 C C . TRP A 1 147 ? 17.266 -3.091 -3.261 1.00 96.94 147 TRP A C 1
ATOM 1127 O O . TRP A 1 147 ? 18.039 -2.132 -3.167 1.00 96.94 147 TRP A O 1
ATOM 1137 N N . CYS A 1 148 ? 15.941 -2.929 -3.360 1.00 96.56 148 CYS A N 1
ATOM 1138 C CA . CYS A 1 148 ? 15.298 -1.617 -3.297 1.00 96.56 148 CYS A CA 1
ATOM 1139 C C . CYS A 1 148 ? 15.552 -0.934 -1.949 1.00 96.56 148 CYS A C 1
ATOM 1141 O O . CYS A 1 148 ? 15.875 0.251 -1.934 1.00 96.56 148 CYS A O 1
ATOM 1143 N N . ALA A 1 149 ? 15.476 -1.677 -0.839 1.00 95.00 149 ALA A N 1
ATOM 1144 C CA . ALA A 1 149 ? 15.733 -1.131 0.493 1.00 95.00 149 ALA A CA 1
ATOM 1145 C C . ALA A 1 149 ? 17.186 -0.644 0.626 1.00 95.00 149 ALA A C 1
ATOM 1147 O O . ALA A 1 149 ? 17.429 0.440 1.147 1.00 95.00 149 ALA A O 1
ATOM 1148 N N . SER A 1 150 ? 18.155 -1.391 0.082 1.00 93.44 150 SER A N 1
ATOM 1149 C CA . SER A 1 150 ? 19.569 -0.984 0.062 1.00 93.44 150 SER A CA 1
ATOM 1150 C C . SER A 1 150 ? 19.861 0.233 -0.825 1.00 93.44 150 SER A C 1
ATOM 1152 O O . SER A 1 150 ? 20.895 0.871 -0.653 1.00 93.44 150 SER A O 1
ATOM 1154 N N . SER A 1 151 ? 18.979 0.549 -1.776 1.00 90.00 151 SER A N 1
ATOM 1155 C CA . SER A 1 151 ? 19.135 1.676 -2.710 1.00 90.00 151 SER A CA 1
ATOM 1156 C C . SER A 1 151 ? 18.371 2.935 -2.274 1.00 90.00 151 SER A C 1
ATOM 1158 O O . SER A 1 151 ? 18.361 3.930 -3.007 1.00 90.00 151 SER A O 1
ATOM 1160 N N . SER A 1 152 ? 17.709 2.892 -1.113 1.00 88.62 152 SER A N 1
ATOM 1161 C CA . SER A 1 152 ? 16.893 3.991 -0.596 1.00 88.62 152 SER A CA 1
ATOM 1162 C C . SER A 1 152 ? 17.708 5.264 -0.353 1.00 88.62 152 SER A C 1
ATOM 1164 O O . SER A 1 152 ? 18.882 5.216 0.015 1.00 88.62 152 SER A O 1
ATOM 1166 N N . GLY A 1 153 ? 17.095 6.424 -0.605 1.00 81.69 153 GLY A N 1
ATOM 1167 C CA . GLY A 1 153 ? 17.708 7.743 -0.403 1.00 81.69 153 GLY A CA 1
ATOM 1168 C C . GLY A 1 153 ? 18.666 8.189 -1.517 1.00 81.69 153 GLY A C 1
ATOM 1169 O O . GLY A 1 153 ? 18.956 9.380 -1.634 1.00 81.69 153 GLY A O 1
ATOM 1170 N N . GLY A 1 154 ? 19.110 7.276 -2.385 1.00 86.06 154 GLY A N 1
ATOM 1171 C CA . GLY A 1 154 ? 19.952 7.587 -3.541 1.00 86.06 154 GLY A CA 1
ATOM 1172 C C . GLY A 1 154 ? 19.180 8.089 -4.768 1.00 86.06 154 GLY A C 1
ATOM 1173 O O . GLY A 1 154 ? 17.951 8.085 -4.831 1.00 86.06 154 GLY A O 1
ATOM 1174 N N . THR A 1 155 ? 19.910 8.457 -5.825 1.00 83.12 155 THR A N 1
ATOM 1175 C CA . THR A 1 155 ? 19.319 8.827 -7.130 1.00 83.12 155 THR A CA 1
ATOM 1176 C C . THR A 1 155 ? 18.659 7.643 -7.848 1.00 83.12 155 THR A C 1
ATOM 1178 O O . THR A 1 155 ? 17.909 7.838 -8.807 1.00 83.12 155 THR A O 1
ATOM 1181 N N . SER A 1 156 ? 18.945 6.414 -7.407 1.00 86.38 156 SER A N 1
ATOM 1182 C CA . SER A 1 156 ? 18.371 5.141 -7.876 1.00 86.38 156 SER A CA 1
ATOM 1183 C C . SER A 1 156 ? 17.257 4.606 -6.980 1.00 86.38 156 SER A C 1
ATOM 1185 O O . SER A 1 156 ? 16.874 3.449 -7.122 1.00 86.38 156 SER A O 1
ATOM 1187 N N . ASP A 1 157 ? 16.710 5.435 -6.092 1.00 94.69 157 ASP A N 1
ATOM 1188 C CA . ASP A 1 157 ? 15.553 5.069 -5.282 1.00 94.69 157 ASP A CA 1
ATOM 1189 C C . ASP A 1 157 ? 14.296 4.928 -6.163 1.00 94.69 157 ASP A C 1
ATOM 1191 O O . ASP A 1 157 ? 13.603 5.898 -6.484 1.00 94.69 157 ASP A O 1
ATOM 1195 N N . LEU A 1 158 ? 14.025 3.690 -6.581 1.00 95.88 158 LEU A N 1
ATOM 1196 C CA . LEU A 1 158 ? 12.907 3.322 -7.448 1.00 95.88 158 LEU A CA 1
ATOM 1197 C C . LEU A 1 158 ? 11.556 3.768 -6.880 1.00 95.88 158 LEU A C 1
ATOM 1199 O O . LEU A 1 158 ? 10.727 4.317 -7.612 1.00 95.88 158 LEU A O 1
ATOM 1203 N N . ILE A 1 159 ? 11.326 3.503 -5.591 1.00 96.88 159 ILE A N 1
ATOM 1204 C CA . ILE A 1 159 ? 10.039 3.781 -4.952 1.00 96.88 159 ILE A CA 1
ATOM 1205 C C . ILE A 1 159 ? 9.800 5.288 -4.960 1.00 96.88 159 ILE A C 1
ATOM 1207 O O . ILE A 1 159 ? 8.715 5.729 -5.337 1.00 96.88 159 ILE A O 1
ATOM 1211 N N . ARG A 1 160 ? 10.831 6.086 -4.650 1.00 95.75 160 ARG A N 1
ATOM 1212 C CA . ARG A 1 160 ? 10.764 7.548 -4.736 1.00 95.75 160 ARG A CA 1
ATOM 1213 C C . ARG A 1 160 ? 10.496 8.032 -6.161 1.00 95.75 160 ARG A C 1
ATOM 1215 O O . ARG A 1 160 ? 9.620 8.872 -6.337 1.00 95.75 160 ARG A O 1
ATOM 1222 N N . ILE A 1 161 ? 11.191 7.500 -7.172 1.00 96.50 161 ILE A N 1
ATOM 1223 C CA . ILE A 1 161 ? 10.997 7.892 -8.584 1.00 96.50 161 ILE A CA 1
ATOM 1224 C C . ILE A 1 161 ? 9.524 7.736 -8.997 1.00 96.50 161 ILE A C 1
ATOM 1226 O O . ILE A 1 161 ? 8.921 8.672 -9.526 1.00 96.50 161 ILE A O 1
ATOM 1230 N N . ILE A 1 162 ? 8.931 6.570 -8.726 1.00 97.44 162 ILE A N 1
ATOM 1231 C CA . ILE A 1 162 ? 7.545 6.268 -9.112 1.00 97.44 162 ILE A CA 1
ATOM 1232 C C . ILE A 1 162 ? 6.553 7.101 -8.289 1.00 97.44 162 ILE A C 1
ATOM 1234 O O . ILE A 1 162 ? 5.604 7.658 -8.852 1.00 97.44 162 ILE A O 1
ATOM 1238 N N . LEU A 1 163 ? 6.789 7.227 -6.979 1.00 96.12 163 LEU A N 1
ATOM 1239 C CA . LEU A 1 163 ? 5.923 7.956 -6.053 1.00 96.12 163 LEU A CA 1
ATOM 1240 C C . LEU A 1 163 ? 5.891 9.462 -6.347 1.00 96.12 163 LEU A C 1
ATOM 1242 O O . LEU A 1 163 ? 4.813 10.047 -6.415 1.00 96.12 163 LEU A O 1
ATOM 1246 N N . THR A 1 164 ? 7.038 10.091 -6.619 1.00 95.25 164 THR A N 1
ATOM 1247 C CA . THR A 1 164 ? 7.101 11.510 -7.012 1.00 95.25 164 THR A CA 1
ATOM 1248 C C . THR A 1 164 ? 6.325 11.772 -8.307 1.00 95.25 164 THR A C 1
ATOM 1250 O O . THR A 1 164 ? 5.608 12.772 -8.423 1.00 95.25 164 THR A O 1
ATOM 1253 N N . LYS A 1 165 ? 6.388 10.854 -9.280 1.00 95.44 165 LYS A N 1
ATOM 1254 C CA . LYS A 1 165 ? 5.586 10.966 -10.504 1.00 95.44 165 LYS A CA 1
ATOM 1255 C C . LYS A 1 165 ? 4.086 10.787 -10.230 1.00 95.44 165 LYS A C 1
ATOM 1257 O O . LYS A 1 165 ? 3.279 11.468 -10.855 1.00 95.44 165 LYS A O 1
ATOM 1262 N N . ALA A 1 166 ? 3.704 9.930 -9.279 1.00 95.62 166 ALA A N 1
ATOM 1263 C CA . ALA A 1 166 ? 2.303 9.745 -8.889 1.00 95.62 166 ALA A CA 1
ATOM 1264 C C . ALA A 1 166 ? 1.733 11.010 -8.246 1.00 95.62 166 ALA A C 1
ATOM 1266 O O . ALA A 1 166 ? 0.707 11.511 -8.701 1.00 95.62 166 ALA A O 1
ATOM 1267 N N . LEU A 1 167 ? 2.445 11.581 -7.273 1.00 94.44 167 LEU A N 1
ATOM 1268 C CA . LEU A 1 167 ? 2.035 12.815 -6.602 1.00 94.44 167 LEU A CA 1
ATOM 1269 C C . LEU A 1 167 ? 1.922 13.990 -7.577 1.00 94.44 167 LEU A C 1
ATOM 1271 O O . LEU A 1 167 ? 0.902 14.671 -7.597 1.00 94.44 167 LEU A O 1
ATOM 1275 N N . SER A 1 168 ? 2.902 14.176 -8.466 1.00 93.06 168 SER A N 1
ATOM 1276 C CA . SER A 1 168 ? 2.813 15.243 -9.478 1.00 93.06 168 SER A CA 1
ATOM 1277 C C . SER A 1 168 ? 1.642 15.053 -10.451 1.00 93.06 168 SER A C 1
ATOM 1279 O O . SER A 1 168 ? 1.081 16.037 -10.929 1.00 93.06 168 SER A O 1
ATOM 1281 N N . SER A 1 169 ? 1.225 13.809 -10.713 1.00 90.69 169 SER A N 1
ATOM 1282 C CA . SER A 1 169 ? 0.055 13.523 -11.550 1.00 90.69 169 SER A CA 1
ATOM 1283 C C . SER A 1 169 ? -1.290 13.777 -10.860 1.00 90.69 169 SER A C 1
ATOM 1285 O O . SER A 1 169 ? -2.281 13.963 -11.558 1.00 90.69 169 SER A O 1
ATOM 1287 N N . LEU A 1 170 ? -1.328 13.822 -9.522 1.00 86.81 170 LEU A N 1
ATOM 1288 C CA . LEU A 1 170 ? -2.523 14.184 -8.749 1.00 86.81 170 LEU A CA 1
ATOM 1289 C C . LEU A 1 170 ? -2.738 15.701 -8.691 1.00 86.81 170 LEU A C 1
ATOM 1291 O O . LEU A 1 170 ? -3.873 16.157 -8.635 1.00 86.81 170 LEU A O 1
ATOM 1295 N N . SER A 1 171 ? -1.657 16.485 -8.720 1.00 78.38 171 SER A N 1
ATOM 1296 C CA . SER A 1 171 ? -1.716 17.954 -8.690 1.00 78.38 171 SER A CA 1
ATOM 1297 C C . SER A 1 171 ? -1.929 18.593 -10.067 1.00 78.38 171 SER A C 1
ATOM 1299 O O . SER A 1 171 ? -2.080 19.810 -10.162 1.00 78.38 171 SER A O 1
ATOM 1301 N N . SER A 1 172 ? -1.886 17.809 -11.148 1.00 70.50 172 SER A N 1
ATOM 1302 C CA . SER A 1 172 ? -1.987 18.330 -12.512 1.00 70.50 172 SER A CA 1
ATOM 1303 C C . SER A 1 172 ? -3.452 18.473 -12.946 1.00 70.50 172 SER A C 1
ATOM 1305 O O . SER A 1 172 ? -4.227 17.544 -12.734 1.00 70.50 172 SER A O 1
ATOM 1307 N N . PRO A 1 173 ? -3.840 19.568 -13.629 1.00 54.44 173 PRO A N 1
ATOM 1308 C CA . PRO A 1 173 ? -5.205 19.787 -14.126 1.00 54.44 173 PRO A CA 1
ATOM 1309 C C . PRO A 1 173 ? -5.613 18.857 -15.286 1.00 54.44 173 PRO A C 1
ATOM 1311 O O . PRO A 1 173 ? -6.659 19.059 -15.901 1.00 54.44 173 PRO A O 1
ATOM 1314 N N . SER A 1 174 ? -4.793 17.858 -15.628 1.00 61.56 174 SER A N 1
ATOM 1315 C CA . SER A 1 174 ? -5.170 16.801 -16.566 1.00 61.56 174 SER A CA 1
ATOM 1316 C C . SER A 1 174 ? -6.383 16.025 -16.057 1.00 61.56 174 SER A C 1
ATOM 1318 O O . SER A 1 174 ? -6.487 15.777 -14.859 1.00 61.56 174 SER A O 1
ATOM 1320 N N . ASP A 1 175 ? -7.255 15.586 -16.968 1.00 63.72 175 ASP A N 1
ATOM 1321 C CA . ASP A 1 175 ? -8.409 14.747 -16.635 1.00 63.72 175 ASP A CA 1
ATOM 1322 C C . ASP A 1 175 ? -7.971 13.553 -15.750 1.00 63.72 175 ASP A C 1
ATOM 1324 O O . ASP A 1 175 ? -7.156 12.737 -16.206 1.00 63.72 175 ASP A O 1
ATOM 1328 N N . PRO A 1 176 ? -8.487 13.431 -14.507 1.00 65.81 176 PRO A N 1
ATOM 1329 C CA . PRO A 1 176 ? -8.169 12.340 -13.580 1.00 65.81 176 PRO A CA 1
ATOM 1330 C C . PRO A 1 176 ? -8.334 10.942 -14.192 1.00 65.81 176 PRO A C 1
ATOM 1332 O O . PRO A 1 176 ? -7.648 9.992 -13.803 1.00 65.81 176 PRO A O 1
ATOM 1335 N N . SER A 1 177 ? -9.199 10.801 -15.203 1.00 68.88 177 SER A N 1
ATOM 1336 C CA . SER A 1 177 ? -9.384 9.550 -15.942 1.00 68.88 177 SER A CA 1
ATOM 1337 C C . SER A 1 177 ? -8.100 9.079 -16.648 1.00 68.88 177 SER A C 1
ATOM 1339 O O . SER A 1 177 ? -7.856 7.874 -16.770 1.00 68.88 177 SER A O 1
ATOM 1341 N N . THR A 1 178 ? -7.236 10.015 -17.053 1.00 76.69 178 THR A N 1
ATOM 1342 C CA . THR A 1 178 ? -6.023 9.743 -17.837 1.00 76.69 178 THR A CA 1
ATOM 1343 C C . THR A 1 178 ? -4.884 9.187 -16.985 1.00 76.69 178 THR A C 1
ATOM 1345 O O . THR A 1 178 ? -4.096 8.365 -17.459 1.00 76.69 178 THR A O 1
ATOM 1348 N N . THR A 1 179 ? -4.810 9.569 -15.708 1.00 88.00 179 THR A N 1
ATOM 1349 C CA . THR A 1 179 ? -3.763 9.137 -14.766 1.00 88.00 179 THR A CA 1
ATOM 1350 C C . THR A 1 179 ? -4.214 7.980 -13.878 1.00 88.00 179 THR A C 1
ATOM 1352 O O . THR A 1 179 ? -3.375 7.291 -13.293 1.00 88.00 179 THR A O 1
ATOM 1355 N N . ARG A 1 180 ? -5.518 7.675 -13.861 1.00 93.19 180 ARG A N 1
ATOM 1356 C CA . ARG A 1 180 ? -6.152 6.571 -13.123 1.00 93.19 180 ARG A CA 1
ATOM 1357 C C . ARG A 1 180 ? -5.359 5.263 -13.150 1.00 93.19 180 ARG A C 1
ATOM 1359 O O . ARG A 1 180 ? -5.105 4.674 -12.104 1.00 93.19 180 ARG A O 1
ATOM 1366 N N . ASN A 1 181 ? -4.946 4.797 -14.335 1.00 95.06 181 ASN A N 1
ATOM 1367 C CA . ASN A 1 181 ? -4.203 3.535 -14.476 1.00 95.06 181 ASN A CA 1
ATOM 1368 C C . ASN A 1 181 ? -2.845 3.581 -13.767 1.00 95.06 181 ASN A C 1
ATOM 1370 O O . ASN A 1 181 ? -2.419 2.582 -13.188 1.00 95.06 181 ASN A O 1
ATOM 1374 N N . TYR A 1 182 ? -2.168 4.727 -13.819 1.00 96.38 182 TYR A N 1
ATOM 1375 C CA . TYR A 1 182 ? -0.874 4.923 -13.179 1.00 96.38 182 TYR A CA 1
ATOM 1376 C C . TYR A 1 182 ? -1.012 4.935 -11.656 1.00 96.38 182 TYR A C 1
ATOM 1378 O O . TYR A 1 182 ? -0.298 4.193 -10.982 1.00 96.38 182 TYR A O 1
ATOM 1386 N N . ILE A 1 183 ? -1.979 5.689 -11.125 1.00 97.12 183 ILE A N 1
ATOM 1387 C CA . ILE A 1 183 ? -2.280 5.731 -9.686 1.00 97.12 183 ILE A CA 1
ATOM 1388 C C . ILE A 1 183 ? -2.674 4.345 -9.176 1.00 97.12 183 ILE A C 1
ATOM 1390 O O . ILE A 1 183 ? -2.045 3.831 -8.253 1.00 97.12 183 ILE A O 1
ATOM 1394 N N . LEU A 1 184 ? -3.631 3.685 -9.837 1.00 97.88 184 LEU A N 1
ATOM 1395 C CA . LEU A 1 184 ? -4.066 2.333 -9.485 1.00 97.88 184 LEU A CA 1
ATOM 1396 C C . LEU A 1 184 ? -2.890 1.352 -9.427 1.00 97.88 184 LEU A C 1
ATOM 1398 O O . LEU A 1 184 ? -2.758 0.585 -8.476 1.00 97.88 184 LEU A O 1
ATOM 1402 N N . THR A 1 185 ? -2.028 1.364 -10.442 1.00 98.12 185 THR A N 1
ATOM 1403 C CA . THR A 1 185 ? -0.899 0.428 -10.513 1.00 98.12 185 THR A CA 1
ATOM 1404 C C . THR A 1 185 ? 0.176 0.770 -9.481 1.00 98.12 185 THR A C 1
ATOM 1406 O O . THR A 1 185 ? 0.759 -0.139 -8.897 1.00 98.12 185 THR A O 1
ATOM 1409 N N . THR A 1 186 ? 0.380 2.057 -9.185 1.00 98.62 186 THR A N 1
ATOM 1410 C CA . THR A 1 186 ? 1.307 2.519 -8.141 1.00 98.62 186 THR A CA 1
ATOM 1411 C C . THR A 1 186 ? 0.840 2.090 -6.753 1.00 98.62 186 THR A C 1
ATOM 1413 O O . THR A 1 186 ? 1.636 1.544 -5.999 1.00 98.62 186 THR A O 1
ATOM 1416 N N . LEU A 1 187 ? -0.448 2.239 -6.428 1.00 98.75 187 LEU A N 1
ATOM 1417 C CA . LEU A 1 187 ? -1.013 1.760 -5.159 1.00 98.75 187 LEU A CA 1
ATOM 1418 C C . LEU A 1 187 ? -0.809 0.251 -4.999 1.00 98.75 187 LEU A C 1
ATOM 1420 O O . LEU A 1 187 ? -0.330 -0.204 -3.966 1.00 98.75 187 LEU A O 1
ATOM 1424 N N . ARG A 1 188 ? -1.087 -0.522 -6.056 1.00 98.62 188 ARG A N 1
ATOM 1425 C CA . ARG A 1 188 ? -0.867 -1.976 -6.063 1.00 98.62 188 ARG A CA 1
ATOM 1426 C C . ARG A 1 188 ? 0.607 -2.348 -5.904 1.00 98.62 188 ARG A C 1
ATOM 1428 O O . ARG A 1 188 ? 0.919 -3.317 -5.218 1.00 98.62 188 ARG A O 1
ATOM 1435 N N . MET A 1 189 ? 1.508 -1.596 -6.537 1.00 98.69 189 MET A N 1
ATOM 1436 C CA . MET A 1 189 ? 2.954 -1.757 -6.380 1.00 98.69 189 MET A CA 1
ATOM 1437 C C . MET A 1 189 ? 3.382 -1.489 -4.934 1.00 98.69 189 MET A C 1
ATOM 1439 O O . MET A 1 189 ? 4.105 -2.297 -4.358 1.00 98.69 189 MET A O 1
ATOM 1443 N N . LEU A 1 190 ? 2.905 -0.396 -4.334 1.00 98.69 190 LEU A N 1
ATOM 1444 C CA . LEU A 1 190 ? 3.194 -0.042 -2.944 1.00 98.69 190 LEU A CA 1
ATOM 1445 C C 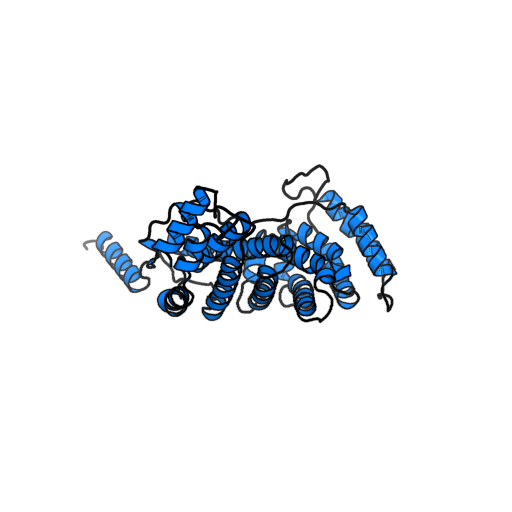. LEU A 1 190 ? 2.614 -1.060 -1.959 1.00 98.69 190 LEU A C 1
ATOM 1447 O O . LEU A 1 190 ? 3.253 -1.358 -0.960 1.00 98.69 190 LEU A O 1
ATOM 1451 N N . SER A 1 191 ? 1.462 -1.670 -2.241 1.00 98.69 191 SER A N 1
ATOM 1452 C CA . SER A 1 191 ? 0.964 -2.777 -1.417 1.00 98.69 191 SER A CA 1
ATOM 1453 C C . SER A 1 191 ? 1.919 -3.975 -1.428 1.00 98.69 191 SER A C 1
ATOM 1455 O O . SER A 1 191 ? 2.124 -4.589 -0.383 1.00 98.69 191 SER A O 1
ATOM 1457 N N . ASN A 1 192 ? 2.567 -4.263 -2.563 1.00 98.50 192 ASN A N 1
ATOM 1458 C CA . ASN A 1 192 ? 3.548 -5.347 -2.673 1.00 98.50 192 ASN A CA 1
ATOM 1459 C C . ASN A 1 192 ? 4.895 -5.039 -1.998 1.00 98.50 192 ASN A C 1
ATOM 1461 O O . ASN A 1 192 ? 5.646 -5.971 -1.734 1.00 98.50 192 ASN A O 1
ATOM 1465 N N . VAL A 1 193 ? 5.195 -3.781 -1.646 1.00 98.19 193 VAL A N 1
ATOM 1466 C CA . VAL A 1 193 ? 6.384 -3.441 -0.833 1.00 98.19 193 VAL A CA 1
ATOM 1467 C C . VAL A 1 193 ? 6.396 -4.210 0.491 1.00 98.19 193 VAL A C 1
ATOM 1469 O O . VAL A 1 193 ? 7.455 -4.610 0.970 1.00 98.19 193 VAL A O 1
ATOM 1472 N N . PHE A 1 194 ? 5.216 -4.479 1.051 1.00 97.88 194 PHE A N 1
ATOM 1473 C CA . PHE A 1 194 ? 5.053 -5.162 2.333 1.00 97.88 194 PHE A CA 1
ATOM 1474 C C . PHE A 1 194 ? 5.393 -6.657 2.302 1.00 97.88 194 PHE A C 1
ATOM 1476 O O . PHE A 1 194 ? 5.383 -7.295 3.351 1.00 97.88 194 PHE A O 1
ATOM 1483 N N . VAL A 1 195 ? 5.756 -7.211 1.139 1.00 96.62 195 VAL A N 1
ATOM 1484 C CA . VAL A 1 195 ? 6.397 -8.533 1.059 1.00 96.62 195 VAL A CA 1
ATOM 1485 C C . VAL A 1 195 ? 7.749 -8.525 1.774 1.00 96.62 195 VAL A C 1
ATOM 1487 O O . VAL A 1 195 ? 8.085 -9.489 2.455 1.00 96.62 195 VAL A O 1
ATOM 1490 N N . THR A 1 196 ? 8.517 -7.438 1.661 1.00 97.19 196 THR A N 1
ATOM 1491 C CA . THR A 1 196 ? 9.848 -7.327 2.268 1.00 97.19 196 THR A CA 1
ATOM 1492 C C . THR A 1 196 ? 9.820 -6.355 3.439 1.00 97.19 196 THR A C 1
ATOM 1494 O O . THR A 1 196 ? 9.761 -5.139 3.255 1.00 97.19 196 THR A O 1
ATOM 1497 N N . ALA A 1 197 ? 9.951 -6.878 4.660 1.00 95.38 197 ALA A N 1
ATOM 1498 C CA . ALA A 1 197 ? 9.875 -6.083 5.888 1.00 95.38 197 ALA A CA 1
ATOM 1499 C C . ALA A 1 197 ? 10.887 -4.919 5.937 1.00 95.38 197 ALA A C 1
ATOM 1501 O O . ALA A 1 197 ? 10.556 -3.839 6.420 1.00 95.38 197 ALA A O 1
ATOM 1502 N N . LEU A 1 198 ? 12.101 -5.106 5.399 1.00 94.56 198 LEU A N 1
ATOM 1503 C CA . LEU A 1 198 ? 13.113 -4.042 5.331 1.00 94.56 198 LEU A CA 1
ATOM 1504 C C . LEU A 1 198 ? 12.668 -2.863 4.458 1.00 94.56 198 LEU A C 1
ATOM 1506 O O . LEU A 1 198 ? 12.886 -1.715 4.838 1.00 94.56 198 LEU A O 1
ATOM 1510 N N . LEU A 1 199 ? 12.029 -3.141 3.318 1.00 96.25 199 LEU A N 1
ATOM 1511 C CA . LEU A 1 199 ? 11.530 -2.102 2.421 1.00 96.25 199 LEU A CA 1
ATOM 1512 C C . LEU A 1 199 ? 10.271 -1.439 2.988 1.00 96.25 199 LEU A C 1
ATOM 1514 O O . LEU A 1 199 ? 10.128 -0.228 2.875 1.00 96.25 199 LEU A O 1
ATOM 1518 N N . ALA A 1 200 ? 9.389 -2.200 3.642 1.00 96.69 200 ALA A N 1
ATOM 1519 C CA . ALA A 1 200 ? 8.239 -1.641 4.353 1.00 96.69 200 ALA A CA 1
ATOM 1520 C C . ALA A 1 200 ? 8.669 -0.684 5.477 1.00 96.69 200 ALA A C 1
ATOM 1522 O O . ALA A 1 200 ? 8.116 0.407 5.605 1.00 96.69 200 ALA A O 1
ATOM 1523 N N . ARG A 1 201 ? 9.707 -1.047 6.242 1.00 94.25 201 ARG A N 1
ATOM 1524 C CA . ARG A 1 201 ? 10.290 -0.173 7.267 1.00 94.25 201 ARG A CA 1
ATOM 1525 C C . ARG A 1 201 ? 10.885 1.102 6.669 1.00 94.25 201 ARG A C 1
ATOM 1527 O O . ARG A 1 201 ? 10.686 2.169 7.227 1.00 94.25 201 ARG A O 1
ATOM 1534 N N . ASP A 1 202 ? 11.595 1.001 5.547 1.00 93.12 202 ASP A N 1
ATOM 1535 C CA . ASP A 1 202 ? 12.115 2.170 4.822 1.00 93.12 202 ASP A CA 1
ATOM 1536 C C . ASP A 1 202 ? 10.996 3.069 4.267 1.00 93.12 202 ASP A C 1
ATOM 1538 O O . ASP A 1 202 ? 11.086 4.295 4.309 1.00 93.12 202 ASP A O 1
ATOM 1542 N N . LEU A 1 203 ? 9.913 2.466 3.770 1.00 94.38 203 LEU A N 1
ATOM 1543 C CA . LEU A 1 203 ? 8.754 3.193 3.262 1.00 94.38 203 LEU A CA 1
ATOM 1544 C C . LEU A 1 203 ? 8.105 4.048 4.360 1.00 94.38 203 LEU A C 1
ATOM 1546 O O . LEU A 1 203 ? 7.681 5.168 4.079 1.00 94.38 203 LEU A O 1
ATOM 1550 N N . LEU A 1 204 ? 8.037 3.513 5.583 1.00 92.75 204 LEU A N 1
ATOM 1551 C CA . LEU A 1 204 ? 7.317 4.086 6.723 1.00 92.75 204 LEU A CA 1
ATOM 1552 C C . LEU A 1 204 ? 8.208 4.783 7.764 1.00 92.75 204 LEU A C 1
ATOM 1554 O O . LEU A 1 204 ? 7.689 5.227 8.786 1.00 92.75 204 LEU A O 1
ATOM 1558 N N . SER A 1 205 ? 9.518 4.903 7.543 1.00 87.62 205 SER A N 1
ATOM 1559 C CA . SER A 1 205 ? 10.382 5.689 8.434 1.00 87.62 205 SER A CA 1
ATOM 1560 C C . SER A 1 205 ? 10.093 7.190 8.302 1.00 87.62 205 SER A C 1
ATOM 1562 O O . SER A 1 205 ? 9.649 7.653 7.244 1.00 87.62 205 SER A O 1
ATOM 1564 N N . GLY A 1 206 ? 10.348 7.969 9.359 1.00 75.69 206 GLY A N 1
ATOM 1565 C CA . GLY A 1 206 ? 10.094 9.414 9.388 1.00 75.69 206 GLY A CA 1
ATOM 1566 C C . GLY A 1 206 ? 10.994 10.195 8.429 1.00 75.69 206 GLY A C 1
ATOM 1567 O O . GLY A 1 206 ? 10.552 11.143 7.788 1.00 75.69 206 GLY A O 1
ATOM 1568 N N . VAL A 1 207 ? 12.230 9.730 8.233 1.00 77.38 207 VAL A N 1
ATOM 1569 C CA . VAL A 1 207 ? 13.147 10.222 7.182 1.00 77.38 207 VAL A CA 1
ATOM 1570 C C . VAL A 1 207 ? 12.909 9.579 5.806 1.00 77.38 207 VAL A C 1
ATOM 1572 O O . VAL A 1 207 ? 13.604 9.896 4.838 1.00 77.38 207 VAL A O 1
ATOM 1575 N N . GLY A 1 208 ? 11.970 8.636 5.728 1.00 79.81 208 GLY A N 1
ATOM 1576 C CA . GLY A 1 208 ? 11.679 7.828 4.554 1.00 79.81 208 GLY A CA 1
ATOM 1577 C C . GLY A 1 208 ? 10.659 8.469 3.624 1.00 79.81 208 GLY A C 1
ATOM 1578 O O . GLY A 1 208 ? 10.724 9.647 3.275 1.00 79.81 208 GLY A O 1
ATOM 1579 N N . LYS A 1 209 ? 9.714 7.653 3.153 1.00 92.94 209 LYS A N 1
ATOM 1580 C CA . LYS A 1 209 ? 8.718 8.047 2.138 1.00 92.94 209 LYS A CA 1
ATOM 1581 C C . LYS A 1 209 ? 7.318 8.194 2.733 1.00 92.94 209 LYS A C 1
ATOM 1583 O O . LYS A 1 209 ? 6.366 8.393 1.976 1.00 92.94 209 LYS A O 1
ATOM 1588 N N . ARG A 1 210 ? 7.202 8.133 4.065 1.00 93.69 210 ARG A N 1
ATOM 1589 C CA . ARG A 1 210 ? 5.945 8.065 4.817 1.00 93.69 210 ARG A CA 1
ATOM 1590 C C . ARG A 1 210 ? 4.963 9.149 4.389 1.00 93.69 210 ARG A C 1
ATOM 1592 O O . ARG A 1 210 ? 3.894 8.823 3.889 1.00 93.69 210 ARG A O 1
ATOM 1599 N N . ASN A 1 211 ? 5.375 10.413 4.435 1.00 93.31 211 ASN A N 1
ATOM 1600 C CA . ASN A 1 211 ? 4.504 11.548 4.101 1.00 93.31 211 ASN A CA 1
ATOM 1601 C C . ASN A 1 211 ? 4.044 11.516 2.635 1.00 93.31 211 ASN A C 1
ATOM 1603 O O . ASN A 1 211 ? 2.899 11.822 2.324 1.00 93.31 211 ASN A O 1
ATOM 1607 N N . SER A 1 212 ? 4.914 11.085 1.715 1.00 95.38 212 SER A N 1
ATOM 1608 C CA . SER A 1 212 ? 4.554 10.943 0.299 1.00 95.38 212 SER A CA 1
ATOM 1609 C C . SER A 1 212 ? 3.554 9.805 0.063 1.00 95.38 212 SER A C 1
ATOM 1611 O O . SER A 1 212 ? 2.674 9.924 -0.789 1.00 95.38 212 SER A O 1
ATOM 1613 N N . VAL A 1 213 ? 3.668 8.703 0.812 1.00 96.81 213 VAL A N 1
ATOM 1614 C CA . VAL A 1 213 ? 2.698 7.600 0.772 1.00 96.81 213 VAL A CA 1
ATOM 1615 C C . VAL A 1 213 ? 1.366 8.029 1.382 1.00 96.81 213 VAL A C 1
ATOM 1617 O O . VAL A 1 213 ? 0.329 7.750 0.783 1.00 96.81 213 VAL A O 1
ATOM 1620 N N . THR A 1 214 ? 1.378 8.743 2.511 1.00 95.81 214 THR A N 1
ATOM 1621 C CA . THR A 1 214 ? 0.165 9.294 3.134 1.00 95.81 214 THR A CA 1
ATOM 1622 C C . THR A 1 214 ? -0.548 10.252 2.188 1.00 95.81 214 THR A C 1
ATOM 1624 O O . THR A 1 214 ? -1.729 10.058 1.921 1.00 95.81 214 THR A O 1
ATOM 1627 N N . ALA A 1 215 ? 0.166 11.198 1.571 1.00 95.88 215 ALA A N 1
ATOM 1628 C CA . ALA A 1 215 ? -0.416 12.127 0.602 1.00 95.88 215 ALA A CA 1
ATOM 1629 C C . ALA A 1 215 ? -1.067 11.402 -0.593 1.00 95.88 215 ALA A C 1
ATOM 1631 O O . ALA A 1 215 ? -2.157 11.765 -1.039 1.00 95.88 215 ALA A O 1
ATOM 1632 N N . LEU A 1 216 ? -0.430 10.336 -1.094 1.00 97.12 216 LEU A N 1
ATOM 1633 C CA . LEU A 1 216 ? -1.011 9.495 -2.141 1.00 97.12 216 LEU A CA 1
ATOM 1634 C C . LEU A 1 216 ? -2.272 8.765 -1.648 1.00 97.12 216 LEU A C 1
ATOM 1636 O O . LEU A 1 216 ? -3.245 8.675 -2.400 1.00 97.12 216 LEU A O 1
ATOM 1640 N N . LEU A 1 217 ? -2.267 8.242 -0.418 1.00 97.62 217 LEU A N 1
ATOM 1641 C CA . LEU A 1 217 ? -3.418 7.574 0.194 1.00 97.62 217 LEU A CA 1
ATOM 1642 C C . LEU A 1 217 ? -4.600 8.526 0.374 1.00 97.62 217 LEU A C 1
ATOM 1644 O O . LEU A 1 217 ? -5.687 8.179 -0.078 1.00 97.62 217 LEU A O 1
ATOM 1648 N N . VAL A 1 218 ? -4.384 9.716 0.944 1.00 95.50 218 VAL A N 1
ATOM 1649 C CA . VAL A 1 218 ? -5.412 10.756 1.144 1.00 95.50 218 VAL A CA 1
ATOM 1650 C C . VAL A 1 218 ? -6.158 11.017 -0.166 1.00 95.50 218 VAL A C 1
ATOM 1652 O O . VAL A 1 218 ? -7.377 10.873 -0.239 1.00 95.50 218 VAL A O 1
ATOM 1655 N N . ALA A 1 219 ? -5.420 11.292 -1.243 1.00 94.75 219 ALA A N 1
ATOM 1656 C CA . ALA A 1 219 ? -6.018 11.550 -2.549 1.00 94.75 219 ALA A CA 1
ATOM 1657 C C . ALA A 1 219 ? -6.702 10.311 -3.159 1.00 94.75 219 ALA A C 1
ATOM 1659 O O . ALA A 1 219 ? -7.744 10.415 -3.807 1.00 94.75 219 ALA A O 1
ATOM 1660 N N . SER A 1 220 ? -6.118 9.122 -2.983 1.00 96.50 220 SER A N 1
ATOM 1661 C CA . SER A 1 220 ? -6.589 7.900 -3.649 1.00 96.50 220 SER A CA 1
ATOM 1662 C C . SER A 1 220 ? -7.780 7.240 -2.955 1.00 96.50 220 SER A C 1
ATOM 1664 O O . SER A 1 220 ? -8.581 6.573 -3.611 1.00 96.50 220 SER A O 1
ATOM 1666 N N . LEU A 1 221 ? -7.908 7.406 -1.640 1.00 97.50 221 LEU A N 1
ATOM 1667 C CA . LEU A 1 221 ? -9.030 6.894 -0.859 1.00 97.50 221 LEU A CA 1
ATOM 1668 C C . LEU A 1 221 ? -10.346 7.597 -1.217 1.00 97.50 221 LEU A C 1
ATOM 1670 O O . LEU A 1 221 ? -11.396 6.960 -1.215 1.00 97.50 221 LEU A O 1
ATOM 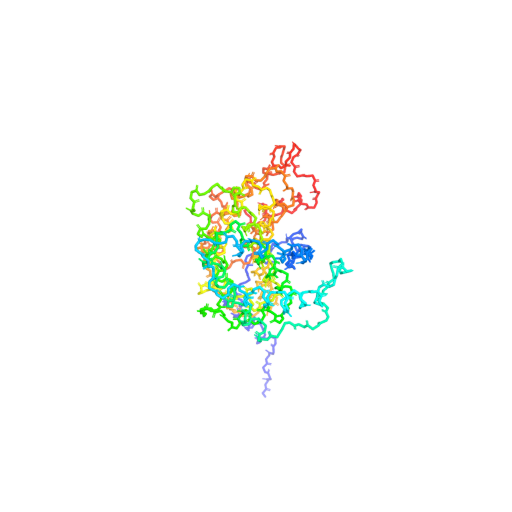1674 N N . LEU A 1 222 ? -10.277 8.872 -1.601 1.00 94.88 222 LEU A N 1
ATOM 1675 C CA . LEU A 1 222 ? -11.420 9.692 -2.019 1.00 94.88 222 LEU A CA 1
ATOM 1676 C C . LEU A 1 222 ? -11.622 9.711 -3.542 1.00 94.88 222 LEU A C 1
ATOM 1678 O O . LEU A 1 222 ? -12.385 10.511 -4.083 1.00 94.88 222 LEU A O 1
ATOM 1682 N N . HIS A 1 223 ? -10.933 8.827 -4.263 1.00 94.31 223 HIS A N 1
ATOM 1683 C CA . HIS A 1 223 ? -10.985 8.790 -5.716 1.00 94.31 223 HIS A CA 1
ATOM 1684 C C . HIS A 1 223 ? -12.355 8.305 -6.236 1.00 94.31 223 HIS A C 1
ATOM 1686 O O . HIS A 1 223 ? -12.980 7.402 -5.679 1.00 94.31 223 HIS A O 1
ATOM 1692 N N . GLN A 1 224 ? -12.811 8.851 -7.367 1.00 92.00 224 GLN A N 1
ATOM 1693 C CA . GLN A 1 224 ? -14.123 8.521 -7.952 1.00 92.00 224 GLN A CA 1
ATOM 1694 C C . GLN A 1 224 ? -14.216 7.060 -8.440 1.00 92.00 224 GLN A C 1
ATOM 1696 O O . GLN A 1 224 ? -15.239 6.393 -8.290 1.00 92.00 224 GLN A O 1
ATOM 1701 N N . ASP A 1 225 ? -13.122 6.531 -8.992 1.00 93.81 225 ASP A N 1
ATOM 1702 C CA . ASP A 1 225 ? -13.010 5.132 -9.426 1.00 93.81 225 ASP A CA 1
ATOM 1703 C C . ASP A 1 225 ? -12.875 4.158 -8.239 1.00 93.81 225 ASP A C 1
ATOM 1705 O O . ASP A 1 225 ? -11.939 4.245 -7.441 1.00 93.81 225 ASP A O 1
ATOM 1709 N N . ALA A 1 226 ? -13.782 3.181 -8.171 1.00 95.19 226 ALA A N 1
ATOM 1710 C CA . ALA A 1 226 ? -13.838 2.196 -7.093 1.00 95.19 226 ALA A CA 1
ATOM 1711 C C . ALA A 1 226 ? -12.613 1.267 -7.032 1.00 95.19 226 ALA A C 1
ATOM 1713 O O . ALA A 1 226 ? -12.238 0.816 -5.947 1.00 95.19 226 ALA A O 1
ATOM 1714 N N . ALA A 1 227 ? -11.955 0.975 -8.160 1.00 96.75 227 ALA A N 1
ATOM 1715 C CA . ALA A 1 227 ? -10.760 0.135 -8.162 1.00 96.75 227 ALA A CA 1
ATOM 1716 C C . ALA A 1 227 ? -9.561 0.872 -7.549 1.00 96.75 227 ALA A C 1
ATOM 1718 O O . ALA A 1 227 ? -8.761 0.241 -6.854 1.00 96.75 227 ALA A O 1
ATOM 1719 N N . VAL A 1 228 ? -9.458 2.190 -7.761 1.00 97.44 228 VAL A N 1
ATOM 1720 C CA . VAL A 1 228 ? -8.462 3.043 -7.089 1.00 97.44 228 VAL A CA 1
ATOM 1721 C C . VAL A 1 228 ? -8.712 3.060 -5.583 1.00 97.44 228 VAL A C 1
ATOM 1723 O O . VAL A 1 228 ? -7.793 2.725 -4.836 1.00 97.44 228 VAL A O 1
ATOM 1726 N N . ARG A 1 229 ? -9.953 3.315 -5.136 1.00 97.69 229 ARG A N 1
ATOM 1727 C CA . ARG A 1 229 ? -10.297 3.270 -3.700 1.00 97.69 229 ARG A CA 1
ATOM 1728 C C . ARG A 1 229 ? -10.007 1.911 -3.074 1.00 97.69 229 ARG A C 1
ATOM 1730 O O . ARG A 1 229 ? -9.424 1.831 -2.000 1.00 97.69 229 ARG A O 1
ATOM 1737 N N . THR A 1 230 ? -10.336 0.828 -3.777 1.00 98.56 230 THR A N 1
ATOM 1738 C CA . THR A 1 230 ? -10.059 -0.544 -3.324 1.00 98.56 230 THR A CA 1
ATOM 1739 C C . THR A 1 230 ? -8.563 -0.783 -3.119 1.00 98.56 230 THR A C 1
ATOM 1741 O O . THR A 1 230 ? -8.169 -1.377 -2.114 1.00 98.56 230 THR A O 1
ATOM 1744 N N . ALA A 1 231 ? -7.722 -0.332 -4.056 1.00 98.69 231 ALA A N 1
ATOM 1745 C CA . ALA A 1 231 ? -6.270 -0.461 -3.945 1.00 98.69 231 ALA A CA 1
ATOM 1746 C C . ALA A 1 231 ? -5.690 0.444 -2.847 1.00 98.69 231 ALA A C 1
ATOM 1748 O O . ALA A 1 231 ? -4.798 0.014 -2.119 1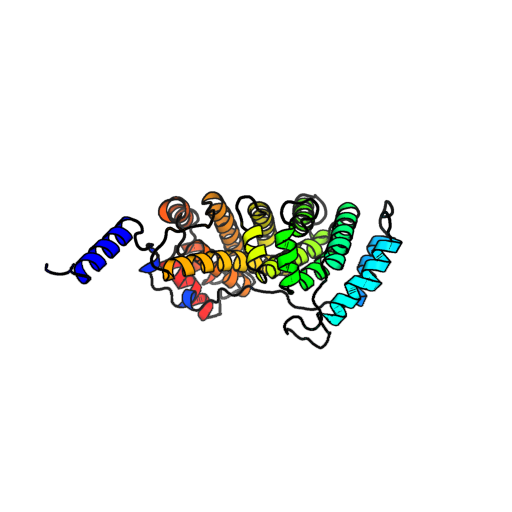.00 98.69 231 ALA A O 1
ATOM 1749 N N . ALA A 1 232 ? -6.224 1.656 -2.681 1.00 98.69 232 ALA A N 1
ATOM 1750 C CA . ALA A 1 232 ? -5.840 2.563 -1.605 1.00 98.69 232 ALA A CA 1
ATOM 1751 C C . ALA A 1 232 ? -6.190 1.984 -0.226 1.00 98.69 232 ALA A C 1
ATOM 1753 O O . ALA A 1 232 ? -5.334 1.943 0.651 1.00 98.69 232 ALA A O 1
ATOM 1754 N N . ALA A 1 233 ? -7.391 1.426 -0.061 1.00 98.81 233 ALA A N 1
ATOM 1755 C CA . ALA A 1 233 ? -7.798 0.749 1.168 1.00 98.81 233 ALA A CA 1
ATOM 1756 C C . ALA A 1 233 ? -6.940 -0.495 1.465 1.00 98.81 233 ALA A C 1
ATOM 1758 O O . ALA A 1 233 ? -6.632 -0.766 2.622 1.00 98.81 233 ALA A O 1
ATOM 1759 N N . SER A 1 234 ? -6.500 -1.238 0.439 1.00 98.75 234 SER A N 1
ATOM 1760 C CA . SER A 1 234 ? -5.516 -2.319 0.615 1.00 98.75 234 SER A CA 1
ATOM 1761 C C . SER A 1 234 ? -4.163 -1.811 1.103 1.00 98.75 234 SER A C 1
ATOM 1763 O O . SER A 1 234 ? -3.562 -2.426 1.976 1.00 98.75 234 SER A O 1
ATOM 1765 N N . LEU A 1 235 ? -3.669 -0.703 0.549 1.00 98.81 235 LEU A N 1
ATOM 1766 C CA . LEU A 1 235 ? -2.416 -0.106 0.999 1.00 98.81 235 LEU A CA 1
ATOM 1767 C C . LEU A 1 235 ? -2.535 0.438 2.431 1.00 98.81 235 LEU A C 1
ATOM 1769 O O . LEU A 1 235 ? -1.656 0.157 3.237 1.00 98.81 235 LEU A O 1
ATOM 1773 N N . ALA A 1 236 ? -3.626 1.128 2.775 1.00 98.81 236 ALA A N 1
ATOM 1774 C CA . ALA A 1 236 ? -3.895 1.591 4.139 1.00 98.81 236 ALA A CA 1
ATOM 1775 C C . ALA A 1 236 ? -3.944 0.424 5.143 1.00 98.81 236 ALA A C 1
ATOM 1777 O O . ALA A 1 236 ? -3.336 0.495 6.214 1.00 98.81 236 ALA A O 1
ATOM 1778 N N . PHE A 1 237 ? -4.577 -0.690 4.759 1.00 98.81 237 PHE A N 1
ATOM 1779 C CA . PHE A 1 237 ? -4.558 -1.919 5.549 1.00 98.81 237 PHE A CA 1
ATOM 1780 C C . PHE A 1 237 ? -3.132 -2.452 5.735 1.00 98.81 237 PHE A C 1
ATOM 1782 O O . PHE A 1 237 ? -2.754 -2.779 6.850 1.00 98.81 237 PHE A O 1
ATOM 1789 N N . ASN A 1 238 ? -2.306 -2.502 4.687 1.00 98.75 238 ASN A N 1
ATOM 1790 C CA . ASN A 1 238 ? -0.931 -2.998 4.819 1.00 98.75 238 ASN A CA 1
ATOM 1791 C C . ASN A 1 238 ? -0.075 -2.102 5.726 1.00 98.75 238 ASN A C 1
ATOM 1793 O O . ASN A 1 238 ? 0.682 -2.618 6.546 1.00 98.75 238 ASN A O 1
ATOM 1797 N N . VAL A 1 239 ? -0.214 -0.776 5.599 1.00 98.19 239 VAL A N 1
ATOM 1798 C CA . VAL A 1 239 ? 0.469 0.210 6.453 1.00 98.19 239 VAL A CA 1
ATOM 1799 C C . VAL A 1 239 ? 0.110 -0.026 7.918 1.00 98.19 239 VAL A C 1
ATOM 1801 O O . VAL A 1 239 ? 0.989 -0.236 8.751 1.00 98.19 239 VAL A O 1
ATOM 1804 N N . SER A 1 240 ? -1.185 -0.050 8.219 1.00 98.06 240 SER A N 1
ATOM 1805 C CA . SER A 1 240 ? -1.689 -0.228 9.581 1.00 98.06 240 SER A CA 1
ATOM 1806 C C . SER A 1 240 ? -1.379 -1.616 10.149 1.00 98.06 240 SER A C 1
ATOM 1808 O O . SER A 1 240 ? -0.977 -1.722 11.302 1.00 98.06 240 SER A O 1
ATOM 1810 N N . ALA A 1 241 ? -1.470 -2.677 9.344 1.00 98.06 241 ALA A N 1
ATOM 1811 C CA . ALA A 1 241 ? -1.109 -4.035 9.746 1.00 98.06 241 ALA A CA 1
ATOM 1812 C C . ALA A 1 241 ? 0.383 -4.160 10.077 1.00 98.06 241 ALA A C 1
ATOM 1814 O O . ALA A 1 241 ? 0.739 -4.821 11.051 1.00 98.06 241 ALA A O 1
ATOM 1815 N N . PHE A 1 242 ? 1.256 -3.501 9.309 1.00 96.75 242 PHE A N 1
ATOM 1816 C CA . PHE A 1 242 ? 2.692 -3.477 9.585 1.00 96.75 242 PHE A CA 1
ATOM 1817 C C . PHE A 1 242 ? 3.008 -2.763 10.904 1.00 96.75 242 PHE A C 1
ATOM 1819 O O . PHE A 1 242 ? 3.755 -3.300 11.723 1.00 96.75 242 PHE A O 1
ATOM 1826 N N . VAL A 1 243 ? 2.392 -1.599 11.140 1.00 94.00 243 VAL A N 1
ATOM 1827 C CA . VAL A 1 243 ? 2.516 -0.856 12.407 1.00 94.00 243 VAL A CA 1
ATOM 1828 C C . VAL A 1 243 ? 2.004 -1.699 13.577 1.00 94.00 243 VAL A C 1
ATOM 1830 O O . VAL A 1 243 ? 2.720 -1.917 14.555 1.00 94.00 243 VAL A O 1
ATOM 1833 N N . GLN A 1 244 ? 0.802 -2.261 13.449 1.00 94.25 244 GLN A N 1
ATOM 1834 C CA . GLN A 1 244 ? 0.183 -3.071 14.493 1.00 94.25 244 GLN A CA 1
ATOM 1835 C C . GLN A 1 244 ? 0.984 -4.334 14.804 1.00 94.25 244 GLN A C 1
ATOM 1837 O O . GLN A 1 244 ? 1.077 -4.731 15.965 1.00 94.25 244 GLN A O 1
ATOM 1842 N N . LYS A 1 245 ? 1.586 -4.972 13.797 1.00 93.38 245 LYS A N 1
ATOM 1843 C CA . LYS A 1 245 ? 2.455 -6.131 14.006 1.00 93.38 245 LYS A CA 1
ATOM 1844 C C . LYS A 1 245 ? 3.648 -5.772 14.894 1.00 93.38 245 LYS A C 1
ATOM 1846 O O . LYS A 1 245 ? 3.903 -6.489 15.860 1.00 93.38 245 LYS A O 1
ATOM 1851 N N . GLY A 1 246 ? 4.308 -4.643 14.628 1.00 89.25 246 GLY A N 1
ATOM 1852 C CA . GLY A 1 246 ? 5.398 -4.139 15.471 1.00 89.25 246 GLY A CA 1
ATOM 1853 C C . GLY A 1 246 ? 4.946 -3.868 16.910 1.00 89.25 246 GLY A C 1
ATOM 1854 O O . GLY A 1 246 ? 5.590 -4.318 17.858 1.00 89.25 246 GLY A O 1
ATOM 1855 N N . ARG A 1 247 ? 3.787 -3.225 17.087 1.00 88.50 247 ARG A N 1
ATOM 1856 C CA . ARG A 1 247 ? 3.206 -2.957 18.416 1.00 88.50 247 ARG A CA 1
ATOM 1857 C C . ARG A 1 247 ? 2.843 -4.238 19.171 1.00 88.50 247 ARG A C 1
ATOM 1859 O O . ARG A 1 247 ? 3.125 -4.363 20.359 1.00 88.50 247 ARG A O 1
ATOM 1866 N N . LEU A 1 248 ? 2.265 -5.229 18.492 1.00 88.44 248 LEU A N 1
ATOM 1867 C CA . LEU A 1 248 ? 1.943 -6.531 19.086 1.00 88.44 248 LEU A CA 1
ATOM 1868 C C . LEU A 1 248 ? 3.195 -7.288 19.538 1.00 88.44 248 LEU A C 1
ATOM 1870 O O . LEU A 1 248 ? 3.172 -7.919 20.595 1.00 88.44 248 LEU A O 1
ATOM 1874 N N . GLU A 1 249 ? 4.273 -7.242 18.756 1.00 85.00 249 GLU A N 1
ATOM 1875 C CA . GLU A 1 249 ? 5.561 -7.836 19.129 1.00 85.00 249 GLU A CA 1
ATOM 1876 C C . GLU A 1 249 ? 6.132 -7.171 20.391 1.00 85.00 249 GLU A C 1
ATOM 1878 O O . GLU A 1 249 ? 6.564 -7.873 21.306 1.00 85.00 249 GLU A O 1
ATOM 1883 N N . GLN A 1 250 ? 6.038 -5.843 20.503 1.00 78.69 250 GLN A N 1
ATOM 1884 C CA . GLN A 1 250 ? 6.453 -5.104 21.702 1.00 78.69 250 GLN A CA 1
ATOM 1885 C C . GLN A 1 250 ? 5.622 -5.488 22.937 1.00 78.69 250 GLN A C 1
ATOM 1887 O O . GLN A 1 250 ? 6.189 -5.837 23.972 1.00 78.69 250 GLN A O 1
ATOM 1892 N N . VAL A 1 251 ? 4.289 -5.526 22.818 1.00 80.00 251 VAL A N 1
ATOM 1893 C CA . VAL A 1 251 ? 3.392 -5.937 23.917 1.00 80.00 251 VAL A CA 1
ATOM 1894 C C . VAL A 1 251 ? 3.677 -7.377 24.366 1.00 80.00 251 VAL A C 1
ATOM 1896 O O . VAL A 1 251 ? 3.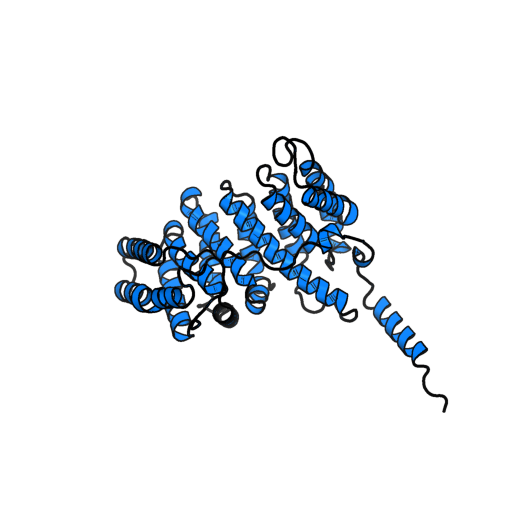678 -7.671 25.563 1.00 80.00 251 VAL A O 1
ATOM 1899 N N . ARG A 1 252 ? 3.945 -8.295 23.427 1.00 78.50 252 ARG A N 1
ATOM 1900 C CA . ARG A 1 252 ? 4.257 -9.704 23.732 1.00 78.50 252 ARG A CA 1
ATOM 1901 C C . ARG A 1 252 ? 5.591 -9.881 24.442 1.00 78.50 252 ARG A C 1
ATOM 1903 O O . ARG A 1 252 ? 5.695 -10.765 25.290 1.00 78.50 252 ARG A O 1
ATOM 1910 N N . ASN A 1 253 ? 6.580 -9.053 24.120 1.00 71.25 253 ASN A N 1
ATOM 1911 C CA . ASN A 1 253 ? 7.907 -9.148 24.716 1.00 71.25 253 ASN A CA 1
ATOM 1912 C C . ASN A 1 253 ? 7.950 -8.658 26.177 1.00 71.25 253 ASN A C 1
ATOM 1914 O O . ASN A 1 253 ? 8.978 -8.853 26.821 1.00 71.25 253 ASN A O 1
ATOM 1918 N N . LYS A 1 254 ? 6.837 -8.118 26.718 1.00 56.81 254 LYS A N 1
ATOM 1919 C CA . LYS A 1 254 ? 6.566 -7.710 28.121 1.00 56.81 254 LYS A CA 1
ATOM 1920 C C . LYS A 1 254 ? 7.537 -6.706 28.753 1.00 56.81 254 LYS A C 1
ATOM 1922 O O . LYS A 1 254 ? 7.185 -6.100 29.759 1.00 56.81 254 LYS A O 1
ATOM 1927 N N . TYR A 1 255 ? 8.718 -6.522 28.176 1.00 50.62 255 TYR A N 1
ATOM 1928 C CA . TYR A 1 255 ? 9.820 -5.746 28.710 1.00 50.62 255 TYR A CA 1
ATOM 1929 C C . TYR A 1 255 ? 10.570 -5.072 27.567 1.00 50.62 255 TYR A C 1
ATOM 1931 O O . TYR A 1 255 ? 11.147 -5.722 26.694 1.00 50.62 255 TYR A O 1
ATOM 1939 N N . GLY A 1 256 ? 10.556 -3.750 27.597 1.00 46.47 256 GLY A N 1
ATOM 1940 C CA . GLY A 1 256 ? 11.244 -2.888 26.655 1.00 46.47 256 GLY A CA 1
ATOM 1941 C C . GLY A 1 256 ? 10.482 -1.573 26.527 1.00 46.47 256 GLY A C 1
ATOM 1942 O O . GLY A 1 256 ? 9.260 -1.574 26.683 1.00 46.47 256 GLY A O 1
ATOM 1943 N N . PRO A 1 257 ? 11.160 -0.455 26.225 1.00 43.22 257 PRO A N 1
ATOM 1944 C CA . PRO A 1 257 ? 10.460 0.713 25.711 1.00 43.22 257 PRO A CA 1
ATOM 1945 C C . PRO A 1 257 ? 9.610 0.301 24.500 1.00 43.22 257 PRO A C 1
ATOM 1947 O O . PRO A 1 257 ? 9.903 -0.718 23.864 1.00 43.22 257 PRO A O 1
ATOM 1950 N N . PHE A 1 258 ? 8.622 1.116 24.122 1.00 50.66 258 PHE A N 1
ATOM 1951 C CA . PHE A 1 258 ? 8.130 1.160 22.738 1.00 50.66 258 PHE A CA 1
ATOM 1952 C C . PHE A 1 258 ? 9.313 1.585 21.842 1.00 50.66 258 PHE A C 1
ATOM 1954 O O . PHE A 1 258 ? 9.448 2.730 21.425 1.00 50.66 258 PHE A O 1
ATOM 1961 N N . ALA A 1 259 ? 10.304 0.708 21.703 1.00 36.59 259 ALA A N 1
ATOM 1962 C CA . ALA A 1 259 ? 11.644 1.041 21.273 1.00 36.59 259 ALA A CA 1
ATOM 1963 C C . ALA A 1 259 ? 11.715 0.836 19.768 1.00 36.59 259 ALA A C 1
ATOM 1965 O O . ALA A 1 259 ? 11.755 -0.295 19.283 1.00 36.59 259 ALA A O 1
ATOM 1966 N N . GLY A 1 260 ? 11.782 1.946 19.037 1.00 42.88 260 GLY A N 1
ATOM 1967 C CA . GLY A 1 260 ? 12.343 1.960 17.688 1.00 42.88 260 GLY A CA 1
ATOM 1968 C C . GLY A 1 260 ? 11.364 2.148 16.536 1.00 42.88 260 GLY A C 1
ATOM 1969 O O . GLY A 1 260 ? 11.807 2.090 15.391 1.00 42.88 260 GLY A O 1
ATOM 1970 N N . ALA A 1 261 ? 10.081 2.408 16.786 1.00 47.75 261 ALA A N 1
ATOM 1971 C CA . ALA A 1 261 ? 9.270 3.080 15.780 1.00 47.75 261 ALA A CA 1
ATOM 1972 C C . ALA A 1 261 ? 9.433 4.590 16.006 1.00 47.75 261 ALA A C 1
ATOM 1974 O O . ALA A 1 261 ? 9.205 5.078 17.109 1.00 47.75 261 ALA A O 1
ATOM 1975 N N . GLU A 1 262 ? 9.900 5.326 14.995 1.00 52.47 262 GLU A N 1
ATOM 1976 C CA . GLU A 1 262 ? 9.754 6.786 14.953 1.00 52.47 262 GLU A CA 1
ATOM 1977 C C . GLU A 1 262 ? 8.250 7.087 14.870 1.00 52.47 262 GLU A C 1
ATOM 1979 O O . GLU A 1 262 ? 7.702 7.288 13.782 1.00 52.47 262 GLU A O 1
ATOM 1984 N N . GLU A 1 263 ? 7.561 6.986 16.007 1.00 63.84 263 GLU A N 1
ATOM 1985 C CA . GLU A 1 263 ? 6.125 7.211 16.098 1.00 63.84 263 GLU A CA 1
ATOM 1986 C C . GLU A 1 263 ? 5.874 8.711 16.132 1.00 63.84 263 GLU A C 1
ATOM 1988 O O . GLU A 1 263 ? 6.471 9.466 16.900 1.00 63.84 263 GLU A O 1
ATOM 1993 N N . ASP A 1 264 ? 5.039 9.133 15.201 1.00 79.44 264 ASP A N 1
ATOM 1994 C CA . ASP A 1 264 ? 4.817 10.516 14.835 1.00 79.44 264 ASP A CA 1
ATOM 1995 C C . ASP A 1 264 ? 3.322 10.749 14.981 1.00 79.44 264 ASP A C 1
ATOM 1997 O O . ASP A 1 264 ? 2.522 10.287 14.164 1.00 79.44 264 ASP A O 1
ATOM 2001 N N . GLY A 1 265 ? 2.953 11.394 16.089 1.00 86.56 265 GLY A N 1
ATOM 2002 C CA . GLY A 1 265 ? 1.557 11.652 16.414 1.00 86.56 265 GLY A CA 1
ATOM 2003 C C . GLY A 1 265 ? 0.865 12.504 15.358 1.00 86.56 265 GLY A C 1
ATOM 2004 O O . GLY A 1 265 ? -0.309 12.274 15.083 1.00 86.56 265 GLY A O 1
ATOM 2005 N N . GLU A 1 266 ? 1.588 13.417 14.702 1.00 90.19 266 GLU A N 1
ATOM 2006 C CA . GLU A 1 266 ? 1.044 14.214 13.600 1.00 90.19 266 GLU A CA 1
ATOM 2007 C C . GLU A 1 266 ? 0.712 13.319 12.402 1.00 90.19 266 GLU A C 1
ATOM 2009 O O . GLU A 1 266 ? -0.378 13.417 11.834 1.00 90.19 266 GLU A O 1
ATOM 2014 N N . TRP A 1 267 ? 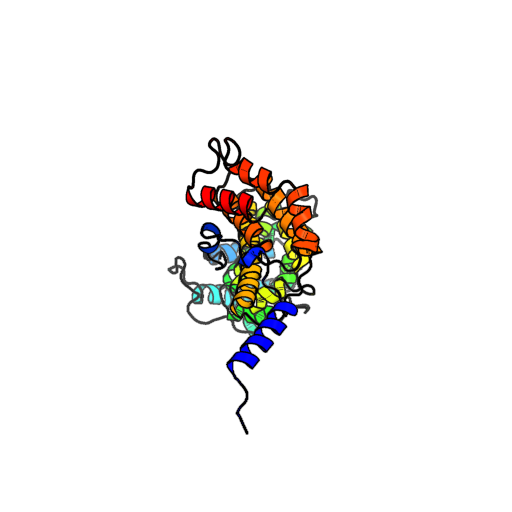1.603 12.380 12.070 1.00 92.50 267 TRP A N 1
ATOM 2015 C CA . TRP A 1 267 ? 1.352 11.403 11.011 1.00 92.50 267 TRP A CA 1
ATOM 2016 C C . TRP A 1 267 ? 0.167 10.476 11.320 1.00 92.50 267 TRP A C 1
ATOM 2018 O O . TRP A 1 267 ? -0.650 10.224 10.432 1.00 92.50 267 TRP A O 1
ATOM 2028 N N . GLU A 1 268 ? 0.040 9.964 12.550 1.00 93.81 268 GLU A N 1
ATOM 2029 C CA . GLU A 1 268 ? -1.097 9.104 12.923 1.00 93.81 268 GLU A CA 1
ATOM 2030 C C . GLU A 1 268 ? -2.428 9.852 12.829 1.00 93.81 268 GLU A C 1
ATOM 2032 O O . GLU A 1 268 ? -3.409 9.291 12.336 1.00 93.81 268 GLU A O 1
ATOM 2037 N N . VAL A 1 269 ? -2.452 11.126 13.236 1.00 95.00 269 VAL A N 1
ATOM 2038 C CA . VAL A 1 269 ? -3.619 12.009 13.107 1.00 95.00 269 VAL A CA 1
ATOM 2039 C C . VAL A 1 269 ? -3.985 12.218 11.636 1.00 95.00 269 VAL A C 1
ATOM 2041 O O . VAL A 1 269 ? -5.153 12.054 11.273 1.00 95.00 269 VAL A O 1
ATOM 2044 N N . GLU A 1 270 ? -3.014 12.537 10.773 1.00 95.38 270 GLU A N 1
ATOM 2045 C CA . GLU A 1 270 ? -3.240 12.718 9.331 1.00 95.38 270 GLU A CA 1
ATOM 2046 C C . GLU A 1 270 ? -3.785 11.430 8.693 1.00 95.38 270 GLU A C 1
ATOM 2048 O O . GLU A 1 270 ? -4.810 11.444 8.003 1.00 95.38 270 GLU A O 1
ATOM 2053 N N . PHE A 1 271 ? -3.133 10.297 8.963 1.00 96.19 271 PHE A N 1
ATOM 2054 C CA . PHE A 1 271 ? -3.513 9.000 8.415 1.00 96.19 271 PHE A CA 1
ATOM 2055 C C . PHE A 1 271 ? -4.915 8.573 8.870 1.00 96.19 271 PHE A C 1
ATOM 2057 O O . PHE A 1 271 ? -5.727 8.149 8.044 1.00 96.19 271 PHE A O 1
ATOM 2064 N N . LEU A 1 272 ? -5.226 8.696 10.166 1.00 96.19 272 LEU A N 1
ATOM 2065 C CA . LEU A 1 272 ? -6.542 8.347 10.703 1.00 96.19 272 LEU A CA 1
ATOM 2066 C C . LEU A 1 272 ? -7.646 9.245 10.155 1.00 96.19 272 LEU A C 1
ATOM 2068 O O . LEU A 1 272 ? -8.713 8.735 9.817 1.00 96.19 272 LEU A O 1
ATOM 2072 N N . SER A 1 273 ? -7.384 10.545 10.013 1.00 96.56 273 SER A N 1
ATOM 2073 C CA . SER A 1 273 ? -8.345 11.487 9.430 1.00 96.56 273 SER A CA 1
ATOM 2074 C C . SER A 1 273 ? -8.691 11.095 7.991 1.00 96.56 273 SER A C 1
ATOM 2076 O O . SER A 1 273 ? -9.867 11.018 7.637 1.00 96.56 273 SER A O 1
ATOM 2078 N N . ALA A 1 274 ? -7.684 10.736 7.188 1.00 97.12 274 ALA A N 1
ATOM 2079 C CA . ALA A 1 274 ? -7.880 10.275 5.814 1.00 97.12 274 ALA A CA 1
ATOM 2080 C C . ALA A 1 274 ? -8.677 8.961 5.735 1.00 97.12 274 ALA A C 1
ATOM 2082 O O . ALA A 1 274 ? -9.570 8.809 4.899 1.00 97.12 274 ALA A O 1
ATOM 2083 N N . VAL A 1 275 ? -8.367 8.000 6.613 1.00 98.38 275 VAL A N 1
ATOM 2084 C CA . VAL A 1 275 ? -9.097 6.725 6.704 1.00 98.38 275 VAL A CA 1
ATOM 2085 C C . VAL A 1 275 ? -10.546 6.954 7.124 1.00 98.38 275 VAL A C 1
ATOM 2087 O O . VAL A 1 275 ? -11.439 6.315 6.567 1.00 98.38 275 VAL A O 1
ATOM 2090 N N . LEU A 1 276 ? -10.794 7.856 8.073 1.00 98.12 276 LEU A N 1
ATOM 2091 C CA . LEU A 1 276 ? -12.135 8.161 8.557 1.00 98.12 276 LEU A CA 1
ATOM 2092 C C . LEU A 1 276 ? -12.985 8.862 7.497 1.00 98.12 276 LEU A C 1
ATOM 2094 O O . LEU A 1 276 ? -14.128 8.464 7.290 1.00 98.12 276 LEU A O 1
ATOM 2098 N N . GLU A 1 277 ? -12.439 9.855 6.799 1.00 97.94 277 GLU A N 1
ATOM 2099 C CA . GLU A 1 277 ? -13.153 10.544 5.720 1.00 97.94 277 GLU A CA 1
ATOM 2100 C C . GLU A 1 277 ? -13.522 9.561 4.597 1.00 97.94 277 GLU A C 1
ATOM 2102 O O . GLU A 1 277 ? -14.657 9.524 4.111 1.00 97.94 277 GLU A O 1
ATOM 2107 N N . ALA A 1 278 ? -12.584 8.685 4.231 1.00 98.00 278 ALA A N 1
ATOM 2108 C CA . ALA A 1 278 ? -12.829 7.619 3.270 1.00 98.00 278 ALA A CA 1
ATOM 2109 C C . ALA A 1 278 ? -13.896 6.633 3.756 1.00 98.00 278 ALA A C 1
ATOM 2111 O O . ALA A 1 278 ? -14.763 6.223 2.981 1.00 98.00 278 ALA A O 1
ATOM 2112 N N . LEU A 1 279 ? -13.858 6.275 5.044 1.00 97.94 279 LEU A N 1
ATOM 2113 C CA . LEU A 1 279 ? -14.860 5.425 5.667 1.00 97.94 279 LEU A CA 1
ATOM 2114 C C . LEU A 1 279 ? -16.223 6.102 5.561 1.00 97.94 279 LEU A C 1
ATOM 2116 O O . LEU A 1 279 ? -17.136 5.487 5.029 1.00 97.94 279 LEU A O 1
ATOM 2120 N N . GLN A 1 280 ? -16.362 7.361 5.978 1.00 97.50 280 GLN A N 1
ATOM 2121 C CA . GLN A 1 280 ? -17.609 8.125 5.915 1.00 97.50 280 GLN A CA 1
ATOM 2122 C C . GLN A 1 280 ? -18.213 8.117 4.503 1.00 97.50 280 GLN A C 1
ATOM 2124 O O . GLN A 1 280 ? -19.398 7.806 4.355 1.00 97.50 280 GLN A O 1
ATOM 2129 N N . ASN A 1 281 ? -17.391 8.328 3.473 1.00 96.81 281 ASN A N 1
ATOM 2130 C CA . ASN A 1 281 ? -17.833 8.433 2.080 1.00 96.81 281 ASN A CA 1
ATOM 2131 C C . ASN A 1 281 ? -18.115 7.086 1.391 1.00 96.81 281 ASN A C 1
ATOM 2133 O O . ASN A 1 281 ? -18.882 7.032 0.426 1.00 96.81 281 ASN A O 1
ATOM 2137 N N . GLU A 1 282 ? -17.529 5.984 1.859 1.00 97.31 282 GLU A N 1
ATOM 2138 C CA . GLU A 1 282 ? -17.699 4.687 1.208 1.00 97.31 282 GLU A CA 1
ATOM 2139 C C . GLU A 1 282 ? -19.073 4.074 1.509 1.00 97.31 282 GLU A C 1
ATOM 2141 O O . GLU A 1 282 ? -19.395 3.729 2.646 1.00 97.31 282 GLU A O 1
ATOM 2146 N N . THR A 1 283 ? -19.885 3.908 0.467 1.00 96.19 283 THR A N 1
ATOM 2147 C CA . THR A 1 283 ? -21.263 3.398 0.566 1.00 96.19 283 THR A CA 1
ATOM 2148 C C . THR A 1 283 ? -21.529 2.202 -0.347 1.00 96.19 283 THR A C 1
ATOM 2150 O O . THR A 1 283 ? -22.652 1.705 -0.391 1.00 96.19 283 THR A O 1
ATOM 2153 N N . GLN A 1 284 ? -20.531 1.733 -1.093 1.00 94.94 284 GLN A N 1
ATOM 2154 C CA . GLN A 1 284 ? -20.691 0.764 -2.176 1.00 94.94 284 GLN A CA 1
ATOM 2155 C C . GLN A 1 284 ? -20.016 -0.580 -1.877 1.00 94.94 284 GLN A C 1
ATOM 2157 O O . GLN A 1 284 ? -20.481 -1.604 -2.374 1.00 94.94 284 GLN A O 1
ATOM 2162 N N . SER A 1 285 ? -18.935 -0.596 -1.091 1.00 96.94 285 SER A N 1
ATOM 2163 C CA . SER A 1 285 ? -18.089 -1.779 -0.904 1.00 96.94 285 SER A CA 1
ATOM 2164 C C . SER A 1 285 ? -17.846 -2.133 0.565 1.00 96.94 285 SER A C 1
ATOM 2166 O O . SER A 1 285 ? -17.097 -1.451 1.267 1.00 96.94 285 SER A O 1
ATOM 2168 N N . GLU A 1 286 ? -18.398 -3.273 1.003 1.00 97.69 286 GLU A N 1
ATOM 2169 C CA . GLU A 1 286 ? -18.121 -3.834 2.336 1.00 97.69 286 GLU A CA 1
ATOM 2170 C C . GLU A 1 286 ? -16.637 -4.185 2.518 1.00 97.69 286 GLU A C 1
ATOM 2172 O O . GLU A 1 286 ? -16.107 -4.045 3.616 1.00 97.69 286 GLU A O 1
ATOM 2177 N N . ASP A 1 287 ? -15.942 -4.577 1.445 1.00 97.31 287 ASP A N 1
ATOM 2178 C CA . ASP A 1 287 ? -14.509 -4.890 1.486 1.00 97.31 287 ASP A CA 1
ATOM 2179 C C . ASP A 1 287 ? -13.662 -3.652 1.797 1.00 97.31 287 ASP A C 1
ATOM 2181 O O . ASP A 1 287 ? -12.678 -3.736 2.537 1.00 97.31 287 ASP A O 1
ATOM 2185 N N . ILE A 1 288 ? -14.030 -2.497 1.229 1.00 98.44 288 ILE A N 1
ATOM 2186 C CA . ILE A 1 288 ? -13.358 -1.228 1.528 1.00 98.44 288 ILE A CA 1
ATOM 2187 C C . ILE A 1 288 ? -13.656 -0.837 2.975 1.00 98.44 288 ILE A C 1
ATOM 2189 O O . ILE A 1 288 ? -12.714 -0.570 3.720 1.00 98.44 288 ILE A O 1
ATOM 2193 N N . VAL A 1 289 ? -14.925 -0.889 3.402 1.00 98.56 289 VAL A N 1
ATOM 2194 C CA . VAL A 1 289 ? -15.313 -0.603 4.794 1.00 98.56 289 VAL A CA 1
ATOM 2195 C C . VAL A 1 289 ? -14.539 -1.492 5.768 1.00 98.56 289 VAL A C 1
ATOM 2197 O O . VAL A 1 289 ? -13.943 -0.975 6.705 1.00 98.56 289 VAL A O 1
ATOM 2200 N N . HIS A 1 290 ? -14.450 -2.799 5.512 1.00 98.56 290 HIS A N 1
ATOM 2201 C CA . HIS A 1 290 ? -13.661 -3.722 6.325 1.00 98.56 290 HIS A CA 1
ATOM 2202 C C . HIS A 1 290 ? -12.203 -3.272 6.450 1.00 98.56 290 HIS A C 1
ATOM 2204 O O . HIS A 1 290 ? -11.684 -3.152 7.558 1.00 98.56 290 HIS A O 1
ATOM 2210 N N . ARG A 1 291 ? -11.525 -3.010 5.326 1.00 98.62 291 ARG A N 1
ATOM 2211 C CA . ARG A 1 291 ? -10.107 -2.611 5.324 1.00 98.62 291 ARG A CA 1
ATOM 2212 C C . ARG A 1 291 ? -9.881 -1.304 6.076 1.00 98.62 291 ARG A C 1
ATOM 2214 O O . ARG A 1 291 ? -8.911 -1.213 6.822 1.00 98.62 291 ARG A O 1
ATOM 2221 N N . LEU A 1 292 ? -10.769 -0.325 5.919 1.00 98.75 292 LEU A N 1
ATOM 2222 C CA . LEU A 1 292 ? -10.676 0.966 6.603 1.00 98.75 292 LEU A CA 1
ATOM 2223 C C . LEU A 1 292 ? -10.977 0.851 8.102 1.00 98.75 292 LEU A C 1
ATOM 2225 O O . LEU A 1 292 ? -10.212 1.380 8.903 1.00 98.75 292 LEU A O 1
ATOM 2229 N N . THR A 1 293 ? -12.006 0.095 8.502 1.00 98.75 293 THR A N 1
ATOM 2230 C CA . THR A 1 293 ? -12.292 -0.192 9.919 1.00 98.75 293 THR A CA 1
ATOM 2231 C C . THR A 1 293 ? -11.114 -0.888 10.594 1.00 98.75 293 THR A C 1
ATOM 2233 O O . THR A 1 293 ? -10.731 -0.502 11.697 1.00 98.75 293 THR A O 1
ATOM 2236 N N . VAL A 1 294 ? -10.505 -1.881 9.936 1.00 98.69 294 VAL A N 1
ATOM 2237 C CA . VAL A 1 294 ? -9.301 -2.530 10.468 1.00 98.69 294 VAL A CA 1
ATOM 2238 C C . VAL A 1 294 ? -8.144 -1.544 10.538 1.00 98.69 294 VAL A C 1
ATOM 2240 O O . VAL A 1 294 ? -7.455 -1.514 11.550 1.00 98.69 294 VAL A O 1
ATOM 2243 N N . SER A 1 295 ? -7.946 -0.724 9.502 1.00 98.62 295 SER A N 1
ATOM 2244 C CA . SER A 1 295 ? -6.836 0.229 9.470 1.00 98.62 295 SER A CA 1
ATOM 2245 C C . SER A 1 295 ? -6.914 1.223 10.619 1.00 98.62 295 SER A C 1
ATOM 2247 O O . SER A 1 295 ? -5.920 1.451 11.303 1.00 98.62 295 SER A O 1
ATOM 2249 N N . LEU A 1 296 ? -8.114 1.748 10.878 1.00 98.38 296 LEU A N 1
ATOM 2250 C CA . LEU A 1 296 ? -8.394 2.604 12.022 1.00 98.38 296 LEU A CA 1
ATOM 2251 C C . LEU A 1 296 ? -8.087 1.878 13.335 1.00 98.38 296 LEU A C 1
ATOM 2253 O O . LEU A 1 296 ? -7.317 2.372 14.152 1.00 98.38 296 LEU A O 1
ATOM 2257 N N . ALA A 1 297 ? -8.628 0.673 13.515 1.00 97.94 297 ALA A N 1
ATOM 2258 C CA . ALA A 1 297 ? -8.436 -0.097 14.738 1.00 97.94 297 ALA A CA 1
ATOM 2259 C C . ALA A 1 297 ? -6.963 -0.458 14.997 1.00 97.94 297 ALA A C 1
ATOM 2261 O O . ALA A 1 297 ? -6.524 -0.446 16.142 1.00 97.94 297 ALA A O 1
ATOM 2262 N N . PHE A 1 298 ? -6.198 -0.771 13.952 1.00 97.31 298 PHE A N 1
ATOM 2263 C CA . PHE A 1 298 ? -4.776 -1.110 14.024 1.00 97.31 298 PHE A CA 1
ATOM 2264 C C . PHE A 1 298 ? -3.884 0.097 14.329 1.00 97.31 298 PHE A C 1
ATOM 2266 O O . PHE A 1 298 ? -2.893 -0.060 15.035 1.00 97.31 298 PHE A O 1
ATOM 2273 N N . ILE A 1 299 ? -4.232 1.296 13.854 1.00 95.69 299 ILE A N 1
ATOM 2274 C CA . ILE A 1 299 ? -3.503 2.514 14.236 1.00 95.69 299 ILE A CA 1
ATOM 2275 C C . ILE A 1 299 ? -3.887 2.974 15.643 1.00 95.69 299 ILE A C 1
ATOM 2277 O O . ILE A 1 299 ? -3.024 3.428 16.377 1.00 95.69 299 ILE A O 1
ATOM 2281 N N . VAL A 1 300 ? -5.139 2.822 16.070 1.00 94.81 300 VAL A N 1
ATOM 2282 C CA . VAL A 1 300 ? -5.555 3.229 17.423 1.00 94.81 300 VAL A CA 1
ATOM 2283 C C . VAL A 1 300 ? -5.028 2.265 18.489 1.00 94.81 300 VAL A C 1
ATOM 2285 O O . VAL A 1 300 ? -4.529 2.676 19.542 1.00 94.81 300 VAL A O 1
ATOM 2288 N N . ARG A 1 301 ? -5.133 0.957 18.240 1.00 93.19 301 ARG A N 1
ATOM 2289 C CA . ARG A 1 301 ? -4.772 -0.060 19.224 1.00 93.19 301 ARG A CA 1
ATOM 2290 C C . ARG A 1 301 ? -3.268 -0.023 19.498 1.00 93.19 301 ARG A C 1
ATOM 2292 O O . ARG A 1 301 ? -2.444 -0.053 18.594 1.00 93.19 301 ARG A O 1
ATOM 2299 N N . PHE A 1 302 ? -2.932 -0.002 20.785 1.00 89.81 302 PHE A N 1
ATOM 2300 C CA . PHE A 1 302 ? -1.558 0.100 21.289 1.00 89.81 302 PHE A CA 1
ATOM 2301 C C . PHE A 1 302 ? -0.744 1.302 20.773 1.00 89.81 302 PHE A C 1
ATOM 2303 O O . PHE A 1 302 ? 0.483 1.231 20.798 1.00 89.81 302 PHE A O 1
ATOM 2310 N N . SER A 1 303 ? -1.390 2.382 20.313 1.00 90.25 303 SER A N 1
ATOM 2311 C CA . SER A 1 303 ? -0.669 3.609 19.965 1.00 90.25 303 SER A CA 1
ATOM 2312 C C . SER A 1 303 ? -0.121 4.307 21.220 1.00 90.25 303 SER A C 1
ATOM 2314 O O . SER A 1 303 ? -0.905 4.706 22.080 1.00 90.25 303 SER A O 1
ATOM 2316 N N . PRO A 1 304 ? 1.198 4.538 21.328 1.00 84.75 304 PRO A N 1
ATOM 2317 C CA . PRO A 1 304 ? 1.808 5.254 22.447 1.00 84.75 304 PRO A CA 1
ATOM 2318 C C . PRO A 1 304 ? 1.375 6.726 22.514 1.00 84.75 304 PRO A C 1
ATOM 2320 O O . PRO A 1 304 ? 1.515 7.358 23.560 1.00 84.75 304 PRO A O 1
ATOM 2323 N N . VAL A 1 305 ? 0.829 7.277 21.424 1.00 88.00 305 VAL A N 1
ATOM 2324 C CA . VAL A 1 305 ? 0.270 8.635 21.363 1.00 88.00 305 VAL A CA 1
ATOM 2325 C C . VAL A 1 305 ? -1.253 8.653 21.519 1.00 88.00 305 VAL A C 1
ATOM 2327 O O . VAL A 1 305 ? -1.889 9.676 21.260 1.00 88.00 305 VAL A O 1
ATOM 2330 N N . TYR A 1 306 ? -1.858 7.548 21.973 1.00 89.50 306 TYR A N 1
ATOM 2331 C CA . TYR A 1 306 ? -3.306 7.455 22.152 1.00 89.50 306 TYR A CA 1
ATOM 2332 C C . TYR A 1 306 ? -3.846 8.555 23.073 1.00 89.50 306 TYR A C 1
ATOM 2334 O O . TYR A 1 306 ? -4.697 9.334 22.654 1.00 89.50 306 TYR A O 1
ATOM 2342 N N . ASP A 1 307 ? -3.316 8.672 24.293 1.00 86.62 307 ASP A N 1
ATOM 2343 C CA . ASP A 1 307 ? -3.818 9.641 25.276 1.00 86.62 307 ASP A CA 1
ATOM 2344 C C . ASP A 1 307 ? -3.496 11.096 24.899 1.00 86.62 307 ASP A C 1
ATOM 2346 O O . ASP A 1 307 ? -4.222 12.012 25.279 1.00 86.62 307 ASP A O 1
ATOM 2350 N N . THR A 1 308 ? -2.413 11.323 24.147 1.00 87.44 308 THR A N 1
ATOM 2351 C CA . THR A 1 308 ? -1.921 12.673 23.827 1.00 87.44 308 THR A CA 1
ATOM 2352 C C . THR A 1 308 ? -2.489 13.244 22.531 1.00 87.44 308 THR A C 1
ATOM 2354 O O . THR A 1 308 ? -2.698 14.452 22.460 1.00 87.44 308 THR A O 1
ATOM 2357 N N . HIS A 1 309 ? -2.739 12.409 21.519 1.00 87.44 309 HIS A N 1
ATOM 2358 C CA . HIS A 1 309 ? -3.164 12.852 20.186 1.00 87.44 309 HIS A CA 1
ATOM 2359 C C . HIS A 1 309 ? -4.472 12.199 19.733 1.00 87.44 309 HIS A C 1
ATOM 2361 O O . HIS A 1 309 ? -5.331 12.882 19.178 1.00 87.44 309 HIS A O 1
ATOM 2367 N N . LEU A 1 310 ? -4.644 10.888 19.947 1.00 91.50 310 LEU A N 1
ATOM 2368 C CA . LEU A 1 310 ? -5.728 10.155 19.283 1.00 91.50 310 LEU A CA 1
ATOM 2369 C C . LEU A 1 310 ? -7.056 10.206 20.036 1.00 91.50 310 LEU A C 1
ATOM 2371 O O . LEU A 1 310 ? -8.081 10.389 19.399 1.00 91.50 310 LEU A O 1
ATOM 2375 N N . SER A 1 311 ? -7.067 10.083 21.363 1.00 91.75 311 SER A N 1
ATOM 2376 C CA . SER A 1 311 ? -8.301 9.992 22.158 1.00 91.75 311 SER A CA 1
ATOM 2377 C C . SER A 1 311 ? -9.248 11.172 21.891 1.00 91.75 311 SER A C 1
ATOM 2379 O O . SER A 1 311 ? -10.388 10.981 21.469 1.00 91.75 311 SER A O 1
ATOM 2381 N N . ALA A 1 312 ? -8.735 12.404 21.998 1.00 91.62 312 ALA A N 1
ATOM 2382 C CA . ALA A 1 312 ? -9.508 13.609 21.696 1.00 91.62 312 ALA A CA 1
ATOM 2383 C C . ALA A 1 312 ? -9.897 13.711 20.208 1.00 91.62 312 ALA A C 1
ATOM 2385 O O . ALA A 1 312 ? -10.984 14.188 19.887 1.00 91.62 312 ALA A O 1
ATOM 2386 N N . LEU A 1 313 ? -9.038 13.250 19.290 1.00 93.12 313 LEU A N 1
ATOM 2387 C CA . LEU A 1 313 ? -9.338 13.231 17.856 1.00 93.12 313 LEU A CA 1
ATOM 2388 C C . LEU A 1 313 ? -10.517 12.300 17.541 1.00 93.12 313 LEU A C 1
ATOM 2390 O O . LEU A 1 313 ? -11.404 12.685 16.782 1.00 93.12 313 LEU A O 1
ATOM 2394 N N . LEU A 1 314 ? -10.533 11.090 18.111 1.00 95.25 314 LEU A N 1
ATOM 2395 C CA . LEU A 1 314 ? -11.589 10.100 17.880 1.00 95.25 314 LEU A CA 1
ATOM 2396 C C . LEU A 1 314 ? -12.959 10.631 18.332 1.00 95.25 314 LEU A C 1
ATOM 2398 O O . LEU A 1 314 ? -13.948 10.444 17.618 1.00 95.25 314 LEU A O 1
ATOM 2402 N N . GLU A 1 315 ? -12.993 11.336 19.468 1.00 94.62 315 GLU A N 1
ATOM 2403 C CA . GLU A 1 315 ? -14.194 11.991 19.994 1.00 94.62 315 GLU A CA 1
ATOM 2404 C C . GLU A 1 315 ? -14.644 13.153 19.094 1.00 94.62 315 GLU A C 1
ATOM 2406 O O . GLU A 1 315 ? -1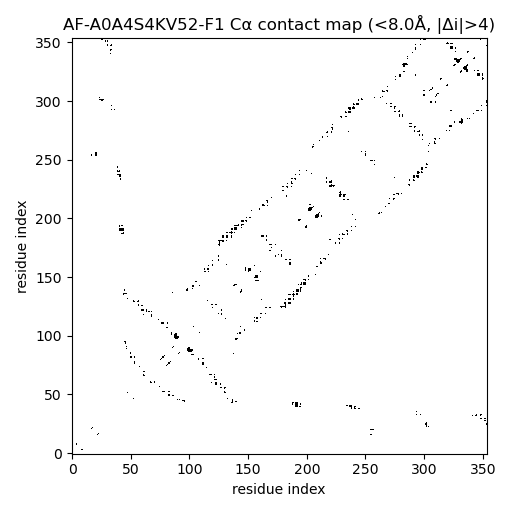5.794 13.191 18.652 1.00 94.62 315 GLU A O 1
ATOM 2411 N N . VAL A 1 316 ? -13.735 14.078 18.761 1.00 95.50 316 VAL A N 1
ATOM 2412 C CA . VAL A 1 316 ? -14.047 15.263 17.941 1.00 95.50 316 VAL A CA 1
ATOM 2413 C C . VAL A 1 316 ? -14.521 14.878 16.542 1.00 95.50 316 VAL A C 1
ATOM 2415 O O . VAL A 1 316 ? -15.463 15.480 16.024 1.00 95.50 316 VAL A O 1
ATOM 2418 N N . LEU A 1 317 ? -13.894 13.874 15.929 1.00 94.62 317 LEU A N 1
ATOM 2419 C CA . LEU A 1 317 ? -14.264 13.404 14.597 1.00 94.62 317 LEU A CA 1
ATOM 2420 C C . LEU A 1 317 ? -15.456 12.433 14.597 1.00 94.62 317 LEU A C 1
ATOM 2422 O O . LEU A 1 317 ? -15.836 11.954 13.529 1.00 94.62 317 LEU A O 1
ATOM 2426 N N . GLN A 1 318 ? -16.057 12.142 15.757 1.00 96.25 318 GLN A N 1
ATOM 2427 C CA . GLN A 1 318 ? -17.238 11.278 15.869 1.00 96.25 318 GLN A CA 1
ATOM 2428 C C . GLN A 1 318 ? -17.022 9.919 15.183 1.00 96.25 318 GLN A C 1
ATOM 2430 O O . GLN A 1 318 ? -17.827 9.433 14.373 1.00 96.25 318 GLN A O 1
ATOM 2435 N N . VAL A 1 319 ? -15.865 9.308 15.460 1.00 97.44 319 VAL A N 1
ATOM 2436 C CA . VAL A 1 319 ? -15.452 8.049 14.823 1.00 97.44 319 VAL A CA 1
ATOM 2437 C C . VAL A 1 319 ? -16.453 6.940 15.121 1.00 97.44 319 VAL A C 1
ATOM 2439 O O . VAL A 1 319 ? -16.827 6.166 14.233 1.00 97.44 319 VAL A O 1
ATOM 2442 N N . LYS A 1 320 ? -16.930 6.890 16.365 1.00 97.81 320 LYS A N 1
ATOM 2443 C CA . LYS A 1 320 ? -17.923 5.926 16.830 1.00 97.81 320 LYS A CA 1
ATOM 2444 C C . LYS A 1 320 ? -19.227 6.025 16.044 1.00 97.81 320 LYS A C 1
ATOM 2446 O O . LYS A 1 320 ? -19.759 5.007 15.594 1.00 97.81 320 LYS A O 1
ATOM 2451 N N . GLU A 1 321 ? -19.734 7.232 15.849 1.00 97.81 321 GLU A N 1
ATOM 2452 C CA . GLU A 1 321 ? -20.953 7.513 15.097 1.00 97.81 321 GLU A CA 1
ATOM 2453 C C . GLU A 1 321 ? -20.770 7.134 13.629 1.00 97.81 321 GLU A C 1
ATOM 2455 O O . GLU A 1 321 ? -21.625 6.452 13.062 1.00 97.81 321 GLU A O 1
ATOM 2460 N N . THR A 1 322 ? -19.629 7.495 13.037 1.00 98.00 322 THR A N 1
ATOM 2461 C CA . THR A 1 322 ? -19.296 7.168 11.644 1.00 98.00 322 THR A CA 1
ATOM 2462 C C . THR A 1 322 ? -19.267 5.658 11.412 1.00 98.00 322 THR A C 1
ATOM 2464 O O . THR A 1 322 ? -19.848 5.163 10.442 1.00 98.00 322 THR A O 1
ATOM 2467 N N . LEU A 1 323 ? -18.653 4.898 12.323 1.00 98.31 323 LEU A N 1
ATOM 2468 C CA . LEU A 1 323 ? -18.639 3.435 12.282 1.00 98.31 323 LEU A CA 1
ATOM 2469 C C . LEU A 1 323 ? -20.053 2.855 12.405 1.00 98.31 323 LEU A C 1
ATOM 2471 O O . LEU A 1 323 ? -20.464 2.035 11.579 1.00 98.31 323 LEU A O 1
ATOM 2475 N N . LYS A 1 324 ? -20.834 3.302 13.394 1.00 98.12 324 LYS A N 1
ATOM 2476 C CA . LYS A 1 324 ? -22.206 2.812 13.605 1.00 98.12 324 LYS A CA 1
ATOM 2477 C C . LYS A 1 324 ? -23.136 3.158 12.446 1.00 98.12 324 LYS A C 1
ATOM 2479 O O . LYS A 1 324 ? -23.995 2.344 12.105 1.00 98.12 324 LYS A O 1
ATOM 2484 N N . ALA A 1 325 ? -22.932 4.295 11.785 1.00 97.88 325 ALA A N 1
ATOM 2485 C CA . ALA A 1 325 ? -23.694 4.678 10.603 1.00 97.88 325 ALA A CA 1
ATOM 2486 C C . ALA A 1 325 ? -23.560 3.651 9.465 1.00 97.88 325 ALA A C 1
ATOM 2488 O O . ALA A 1 325 ? -24.529 3.423 8.744 1.00 97.88 325 ALA A O 1
ATOM 2489 N N . LYS A 1 326 ? -22.423 2.947 9.343 1.00 98.12 326 LYS A N 1
ATOM 2490 C CA . LYS A 1 326 ? -22.243 1.875 8.341 1.00 98.12 326 LYS A CA 1
ATOM 2491 C C . LYS A 1 326 ? -23.158 0.678 8.550 1.00 98.12 326 LYS A C 1
ATOM 2493 O O . LYS A 1 326 ? -23.527 0.006 7.587 1.00 98.12 326 LYS A O 1
ATOM 2498 N N . LEU A 1 327 ? -23.567 0.426 9.788 1.00 97.62 327 LEU A N 1
ATOM 2499 C CA . LEU A 1 327 ? -24.458 -0.680 10.134 1.00 97.62 327 LEU A CA 1
ATOM 2500 C C . LEU A 1 327 ? -25.919 -0.412 9.754 1.00 97.62 327 LEU A C 1
ATOM 2502 O O . LEU A 1 327 ? -26.704 -1.365 9.705 1.00 97.62 327 LEU A O 1
ATOM 2506 N N . ALA A 1 328 ? -26.275 0.856 9.534 1.00 96.50 328 ALA A N 1
ATOM 2507 C CA . ALA A 1 328 ? -27.620 1.307 9.212 1.00 96.50 328 ALA A CA 1
ATOM 2508 C C . ALA A 1 328 ? -27.888 1.311 7.697 1.00 96.50 328 ALA A C 1
ATOM 2510 O O . ALA A 1 328 ? -26.972 1.282 6.872 1.00 96.50 328 ALA A O 1
ATOM 2511 N N . LYS A 1 329 ? -29.174 1.384 7.329 1.00 94.38 329 LYS A N 1
ATOM 2512 C CA . LYS A 1 329 ? -29.612 1.495 5.929 1.00 94.38 329 LYS A CA 1
ATOM 2513 C C . LYS A 1 329 ? -28.968 2.705 5.254 1.00 94.38 329 LYS A C 1
ATOM 2515 O O . LYS A 1 329 ? -28.976 3.797 5.812 1.00 94.38 329 LYS A O 1
ATOM 2520 N N . GLY A 1 330 ? -28.426 2.504 4.055 1.00 91.88 330 GLY A N 1
ATOM 2521 C CA . GLY A 1 330 ? -27.701 3.537 3.309 1.00 91.88 330 GLY A CA 1
ATOM 2522 C C . GLY A 1 330 ? -26.265 3.786 3.784 1.00 91.88 330 GLY A C 1
ATOM 2523 O O . GLY A 1 330 ? -25.533 4.495 3.101 1.00 91.88 330 GLY A O 1
ATOM 2524 N N . GLY A 1 331 ? -25.830 3.185 4.899 1.00 92.06 331 GLY A N 1
ATOM 2525 C CA . GLY A 1 331 ? -24.467 3.331 5.413 1.00 92.06 331 GLY A CA 1
ATOM 2526 C C . GLY A 1 331 ? -23.413 2.661 4.530 1.00 92.06 331 GLY A C 1
ATOM 2527 O O . GLY A 1 331 ? -22.337 3.214 4.314 1.00 92.06 331 GLY A O 1
ATOM 2528 N N . CYS A 1 332 ? -23.737 1.483 3.998 1.00 94.06 332 CYS A N 1
ATOM 2529 C CA . CYS A 1 332 ? -22.981 0.780 2.965 1.00 94.06 332 CYS A CA 1
ATOM 2530 C C . CYS A 1 332 ? -23.932 -0.176 2.236 1.00 94.06 332 CYS A C 1
ATOM 2532 O O . CYS A 1 332 ? -24.251 -1.252 2.731 1.00 94.06 332 CYS A O 1
ATOM 2534 N N . GLY A 1 333 ? -24.447 0.246 1.084 1.00 92.19 333 GLY A N 1
ATOM 2535 C CA . GLY A 1 333 ? -25.561 -0.395 0.394 1.00 92.19 333 GLY A CA 1
ATOM 2536 C C . GLY A 1 333 ? -26.922 -0.081 1.028 1.00 92.19 333 GLY A C 1
ATOM 2537 O O . GLY A 1 333 ? -27.027 0.576 2.065 1.00 92.19 333 GLY A O 1
ATOM 2538 N N . ALA A 1 334 ? -27.994 -0.561 0.393 1.00 92.06 334 ALA A N 1
ATOM 2539 C CA . ALA A 1 334 ? -29.371 -0.260 0.803 1.00 92.06 334 ALA A CA 1
ATOM 2540 C C . ALA A 1 334 ? -29.690 -0.708 2.243 1.00 92.06 334 ALA A C 1
ATOM 2542 O O . ALA A 1 334 ? -30.372 0.004 2.978 1.00 92.06 334 ALA A O 1
ATOM 2543 N N . ASP A 1 335 ? -29.149 -1.854 2.658 1.00 93.75 335 ASP A N 1
ATOM 2544 C CA . ASP A 1 335 ? -29.430 -2.472 3.960 1.00 93.75 335 ASP A CA 1
ATOM 2545 C C . ASP A 1 335 ? -28.354 -2.176 5.021 1.00 93.75 335 ASP A C 1
ATOM 2547 O O . ASP A 1 335 ? -28.474 -2.634 6.157 1.00 93.75 335 ASP A O 1
ATOM 2551 N N . GLY A 1 336 ? -27.307 -1.421 4.665 1.00 96.00 336 GLY A N 1
ATOM 2552 C CA . GLY A 1 336 ? -26.072 -1.348 5.450 1.00 96.00 336 GLY A CA 1
ATOM 2553 C C . GLY A 1 336 ? -25.226 -2.619 5.320 1.00 96.00 336 GLY A C 1
ATOM 2554 O O . GLY A 1 336 ? -25.499 -3.481 4.482 1.00 96.00 336 GLY A O 1
ATOM 2555 N N . ILE A 1 337 ? -24.204 -2.745 6.174 1.00 97.62 337 ILE A N 1
ATOM 2556 C CA . ILE A 1 337 ? -23.311 -3.917 6.189 1.00 97.62 337 ILE A CA 1
ATOM 2557 C C . ILE A 1 337 ? -24.092 -5.216 6.422 1.00 97.62 337 ILE A C 1
ATOM 2559 O O . ILE A 1 337 ? -24.749 -5.378 7.459 1.00 97.62 337 ILE A O 1
ATOM 2563 N N . LYS A 1 338 ? -23.947 -6.168 5.496 1.00 96.31 338 LYS A N 1
ATOM 2564 C CA . LYS A 1 338 ? -24.600 -7.483 5.517 1.00 96.31 338 LYS A CA 1
ATOM 2565 C C . LYS A 1 338 ? -23.736 -8.546 6.176 1.00 96.31 338 LYS A C 1
ATOM 2567 O O . LYS A 1 338 ? -24.280 -9.432 6.834 1.00 96.31 338 LYS A O 1
ATOM 2572 N N . SER A 1 339 ? -22.413 -8.471 6.024 1.00 96.69 339 SER A N 1
ATOM 2573 C CA . SER A 1 339 ? -21.490 -9.457 6.588 1.00 96.69 339 SER A CA 1
ATOM 2574 C C . SER A 1 339 ? -21.539 -9.479 8.127 1.00 96.69 339 SER A C 1
ATOM 2576 O O . SER A 1 339 ? -21.142 -8.498 8.764 1.00 96.69 339 SER A O 1
ATOM 2578 N N . PRO A 1 340 ? -21.966 -10.587 8.772 1.00 96.75 340 PRO A N 1
ATOM 2579 C CA . PRO A 1 340 ? -22.089 -10.643 10.232 1.00 96.75 340 PRO A CA 1
ATOM 2580 C C . PRO A 1 340 ? -20.756 -10.452 10.965 1.00 96.75 340 PRO A C 1
ATOM 2582 O O . PRO A 1 340 ? -20.716 -9.843 12.034 1.00 96.75 340 PRO A O 1
ATOM 2585 N N . SER A 1 341 ? -19.655 -10.949 10.390 1.00 96.69 341 SER A N 1
ATOM 2586 C CA . SER A 1 341 ? -18.316 -10.778 10.960 1.00 96.69 341 SER A CA 1
ATOM 2587 C C . SER A 1 341 ? -17.875 -9.317 10.925 1.00 96.69 341 SER A C 1
ATOM 2589 O O . SER A 1 341 ? -17.348 -8.821 11.920 1.00 96.69 341 SER A O 1
ATOM 2591 N N . LEU A 1 342 ? -18.156 -8.606 9.828 1.00 97.75 342 LEU A N 1
ATOM 2592 C CA . LEU A 1 342 ? -17.843 -7.185 9.702 1.00 97.75 342 LEU A CA 1
ATOM 2593 C C . LEU A 1 342 ? -18.710 -6.331 10.633 1.00 97.75 342 LEU A C 1
ATOM 2595 O O . LEU A 1 342 ? -18.184 -5.426 11.271 1.00 97.75 342 LEU A O 1
ATOM 2599 N N . ARG A 1 343 ? -20.004 -6.646 10.791 1.00 98.12 343 ARG A N 1
ATOM 2600 C CA . ARG A 1 343 ? -20.860 -5.954 11.773 1.00 98.12 343 ARG A CA 1
ATOM 2601 C C . ARG A 1 343 ? -20.281 -6.053 13.183 1.00 98.12 343 ARG A C 1
ATOM 2603 O O . ARG A 1 343 ? -20.090 -5.032 13.835 1.00 98.12 343 ARG A O 1
ATOM 2610 N N . LYS A 1 344 ? -19.911 -7.267 13.608 1.00 98.00 344 LYS A N 1
ATOM 2611 C CA . LYS A 1 344 ? -19.294 -7.514 14.921 1.00 98.00 344 LYS A CA 1
ATOM 2612 C C . LYS A 1 344 ? -17.961 -6.779 15.088 1.00 98.00 344 LYS A C 1
ATOM 2614 O O . LYS A 1 344 ? -17.666 -6.297 16.179 1.00 98.00 344 LYS A O 1
ATOM 2619 N N . LEU A 1 345 ? -17.149 -6.715 14.031 1.00 98.38 345 LEU A N 1
ATOM 2620 C CA . LEU A 1 345 ? -15.897 -5.960 14.033 1.00 98.38 345 LEU A CA 1
ATOM 2621 C C . LEU A 1 345 ? -16.162 -4.460 14.217 1.00 98.38 345 LEU A C 1
ATOM 2623 O O . LEU A 1 345 ? -15.566 -3.855 15.100 1.00 98.38 345 LEU A O 1
ATOM 2627 N N . ILE A 1 346 ? -17.074 -3.882 13.432 1.00 98.38 346 ILE A N 1
ATOM 2628 C CA . ILE A 1 346 ? -17.438 -2.460 13.508 1.00 98.38 346 ILE A CA 1
ATOM 2629 C C . ILE A 1 346 ? -17.967 -2.106 14.899 1.00 98.38 346 ILE A C 1
ATOM 2631 O O . ILE A 1 346 ? -17.489 -1.146 15.493 1.00 98.38 346 ILE A O 1
ATOM 2635 N N . GLU A 1 347 ? -18.906 -2.890 15.439 1.00 98.06 347 GLU A N 1
ATOM 2636 C CA . GLU A 1 347 ? -19.449 -2.686 16.791 1.00 98.06 347 GLU A CA 1
ATOM 2637 C C . GLU A 1 347 ? -18.339 -2.729 17.842 1.00 98.06 347 GLU A C 1
ATOM 2639 O O . GLU A 1 347 ? -18.238 -1.852 18.695 1.00 98.06 347 GLU A O 1
ATOM 2644 N N . GLN A 1 348 ? -17.450 -3.719 17.749 1.00 97.25 348 GLN A N 1
ATOM 2645 C CA . GLN A 1 348 ? -16.343 -3.855 18.683 1.00 97.25 348 GLN A CA 1
ATOM 2646 C C . GLN A 1 348 ? -15.366 -2.679 18.625 1.00 97.25 348 GLN A C 1
ATOM 2648 O O . GLN A 1 348 ? -14.943 -2.215 19.679 1.00 97.25 348 GLN A O 1
ATOM 2653 N N . VAL A 1 349 ? -14.986 -2.225 17.429 1.00 97.50 349 VAL A N 1
ATOM 2654 C CA . VAL A 1 349 ? -14.080 -1.080 17.272 1.00 97.50 349 VAL A CA 1
ATOM 2655 C C . VAL A 1 349 ? -14.755 0.182 17.810 1.00 97.50 349 VAL A C 1
ATOM 2657 O O . VAL A 1 349 ? -14.180 0.851 18.660 1.00 97.50 349 VAL A O 1
ATOM 2660 N N . ALA A 1 350 ? -16.004 0.436 17.413 1.00 97.31 350 ALA A N 1
ATOM 2661 C CA . ALA A 1 350 ? -16.751 1.628 17.804 1.00 97.31 350 ALA A CA 1
ATOM 2662 C C . ALA A 1 350 ? -17.039 1.720 19.312 1.00 97.31 350 ALA A C 1
ATOM 2664 O O . ALA A 1 350 ? -17.111 2.818 19.847 1.00 97.31 350 ALA A O 1
ATOM 2665 N N . ASP A 1 351 ? -17.264 0.595 19.996 1.00 96.06 351 ASP A N 1
ATOM 2666 C CA . ASP A 1 351 ? -17.638 0.605 21.417 1.00 96.06 351 ASP A CA 1
ATOM 2667 C C . ASP A 1 351 ? -16.463 0.397 22.375 1.00 96.06 351 ASP A C 1
ATOM 2669 O O . ASP A 1 351 ? -16.618 0.649 23.570 1.00 96.06 351 ASP A O 1
ATOM 2673 N N . LYS A 1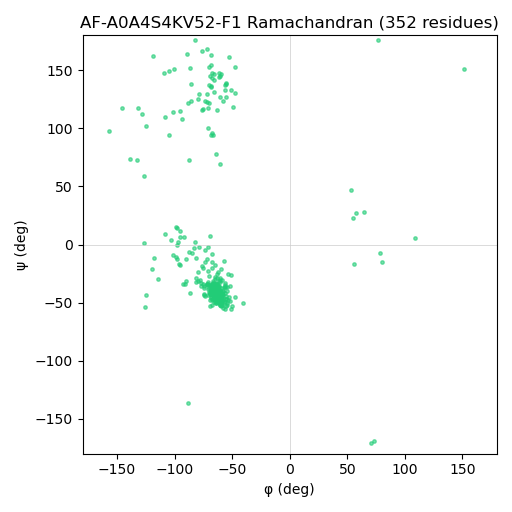 352 ? -15.318 -0.099 21.889 1.00 93.69 352 LYS A N 1
ATOM 2674 C CA . LYS A 1 352 ? -14.179 -0.450 22.752 1.00 93.69 352 LYS A CA 1
ATOM 2675 C C . LYS A 1 352 ? -12.886 0.299 22.465 1.00 93.69 352 LYS A C 1
ATOM 2677 O O . LYS A 1 352 ? -12.021 0.287 23.335 1.00 93.69 352 LYS A O 1
ATOM 2682 N N . LEU A 1 353 ? -12.716 0.852 21.265 1.00 91.56 353 LEU A N 1
ATOM 2683 C CA . LEU A 1 353 ? -11.490 1.550 20.861 1.00 91.56 353 LEU A CA 1
ATOM 2684 C C . LEU A 1 353 ? -11.720 3.027 20.522 1.00 91.56 353 LEU A C 1
ATOM 2686 O O . LEU A 1 353 ? -10.739 3.737 20.334 1.00 91.56 353 LEU A O 1
ATOM 2690 N N . CYS A 1 354 ? -12.973 3.469 20.393 1.00 89.88 354 CYS A N 1
ATOM 2691 C CA . CYS A 1 354 ? -13.337 4.814 19.952 1.00 89.88 354 CYS A CA 1
ATOM 2692 C C . CYS A 1 354 ? -14.263 5.518 20.936 1.00 89.88 354 CYS A C 1
ATOM 2694 O O . CYS A 1 354 ? -15.049 4.823 21.630 1.00 89.88 354 CYS A O 1
#